Protein AF-A0A813EGQ1-F1 (afdb_monomer_lite)

pLDDT: mean 88.37, std 12.08, range [35.38, 98.62]

Foldseek 3Di:
DKDFDLLVVLLVVVCLLCLLVLCVDCQAPVSVCQVPACQSDPPFHKDKDFDKDFAPPAFAFWDKGADPQADPPPRHGDDHRDIDTGDDPQADDGDGDLLAKHKDWLCVRLADPDDPQLVVVLCVQQVVPQAPQVSLLVRCVVCVVVSVVSPDDPVNSVQSHDDNNLRRDQAQVDALSSLLSNQSCVQRTGMMINDDPSQEDDPPQPVPRHTMYTPDMWMFGPVLLVVLLLVLLCVQPVPQCVVVPPDDSSDPSSSLSSSCQRFNNCSSRDSHGDHDRNVSSSCSNCQQRDPVVSSHGDTDPPVVVPVVVPPD

Organism: Polarella glacialis (NCBI:txid89957)

Structure (mmCIF, N/CA/C/O backbone):
data_AF-A0A813EGQ1-F1
#
_entry.id   AF-A0A813EGQ1-F1
#
loop_
_atom_site.group_PDB
_atom_site.id
_atom_site.type_symbol
_atom_site.label_atom_id
_atom_site.label_alt_id
_atom_site.label_comp_id
_atom_site.label_asym_id
_atom_site.label_entity_id
_atom_site.label_seq_id
_atom_site.pdbx_PDB_ins_code
_atom_site.Cartn_x
_atom_site.Cartn_y
_atom_site.Cartn_z
_atom_site.occupancy
_atom_site.B_iso_or_equiv
_atom_site.auth_seq_id
_atom_site.auth_comp_id
_atom_site.auth_asym_id
_atom_site.auth_atom_id
_atom_site.pdbx_PDB_model_num
ATOM 1 N N . MET A 1 1 ? -12.334 -10.634 -6.564 1.00 76.94 1 MET A N 1
ATOM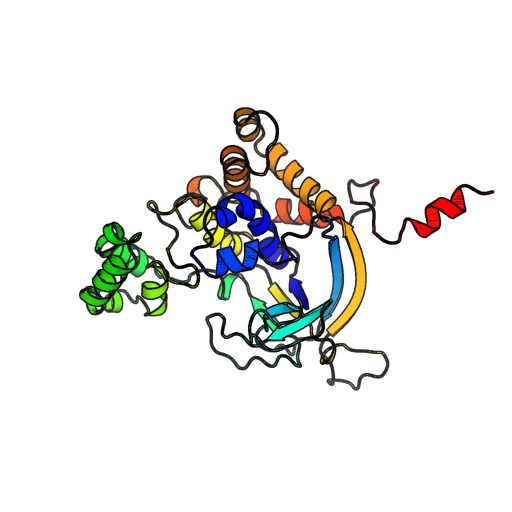 2 C CA . MET A 1 1 ? -12.003 -9.749 -5.428 1.00 76.94 1 MET A CA 1
ATOM 3 C C . MET A 1 1 ? -10.535 -9.910 -5.123 1.00 76.94 1 MET A C 1
ATOM 5 O O . MET A 1 1 ? -10.015 -11.004 -5.332 1.00 76.94 1 MET A O 1
ATOM 9 N N . ASP A 1 2 ? -9.909 -8.837 -4.667 1.00 85.12 2 ASP A N 1
ATOM 10 C CA . ASP A 1 2 ? -8.535 -8.861 -4.186 1.00 85.12 2 ASP A CA 1
ATOM 11 C C . ASP A 1 2 ? -8.557 -9.180 -2.693 1.00 85.12 2 ASP A C 1
ATOM 13 O O . ASP A 1 2 ? -9.330 -8.594 -1.935 1.00 85.12 2 ASP A O 1
ATOM 17 N N . THR A 1 3 ? -7.763 -10.161 -2.275 1.00 89.38 3 THR A N 1
ATOM 18 C CA . THR A 1 3 ? -7.594 -10.501 -0.858 1.00 89.38 3 THR A CA 1
ATOM 19 C C . THR A 1 3 ? -6.135 -10.743 -0.554 1.00 89.38 3 THR A C 1
ATOM 21 O O . THR A 1 3 ? -5.371 -11.199 -1.404 1.00 89.38 3 THR A O 1
ATOM 24 N N . GLY A 1 4 ? -5.746 -10.500 0.685 1.00 92.62 4 GLY A N 1
ATOM 25 C CA . GLY A 1 4 ? -4.453 -10.876 1.206 1.00 92.62 4 GLY A CA 1
ATOM 26 C C . GLY A 1 4 ? -4.559 -11.859 2.359 1.00 92.62 4 GLY A C 1
ATOM 27 O O . GLY A 1 4 ? -5.599 -12.060 2.981 1.00 92.62 4 GLY A O 1
ATOM 28 N N . ASN A 1 5 ? -3.419 -12.447 2.713 1.00 93.44 5 ASN A N 1
ATOM 29 C CA . ASN A 1 5 ? -3.238 -12.773 4.125 1.00 93.44 5 ASN A CA 1
ATOM 30 C C . ASN A 1 5 ? -3.126 -11.463 4.934 1.00 93.44 5 ASN A C 1
ATOM 32 O O . ASN A 1 5 ? -2.956 -10.393 4.359 1.00 93.44 5 ASN A O 1
ATOM 36 N N . ALA A 1 6 ? -3.155 -11.525 6.270 1.00 94.94 6 ALA A N 1
ATOM 37 C CA . ALA A 1 6 ? -3.142 -10.307 7.097 1.00 94.94 6 ALA A CA 1
ATOM 38 C C . ALA A 1 6 ? -1.984 -9.337 6.769 1.00 94.94 6 ALA A C 1
ATOM 40 O O . ALA A 1 6 ? -2.159 -8.127 6.831 1.00 94.94 6 ALA A O 1
ATOM 41 N N . HIS A 1 7 ? -0.813 -9.859 6.390 1.00 96.12 7 HIS A N 1
ATOM 42 C CA . HIS A 1 7 ? 0.305 -9.041 5.913 1.00 96.12 7 HIS A CA 1
ATOM 43 C C . HIS A 1 7 ? 0.007 -8.383 4.555 1.00 96.12 7 HIS A C 1
ATOM 45 O O . HIS A 1 7 ? 0.238 -7.189 4.390 1.00 96.12 7 HIS A O 1
ATOM 51 N N . GLY A 1 8 ? -0.522 -9.152 3.602 1.00 94.38 8 GLY A N 1
ATOM 52 C CA . GLY A 1 8 ? -0.894 -8.673 2.277 1.00 94.38 8 GLY A CA 1
ATOM 53 C C . GLY A 1 8 ? -2.000 -7.619 2.316 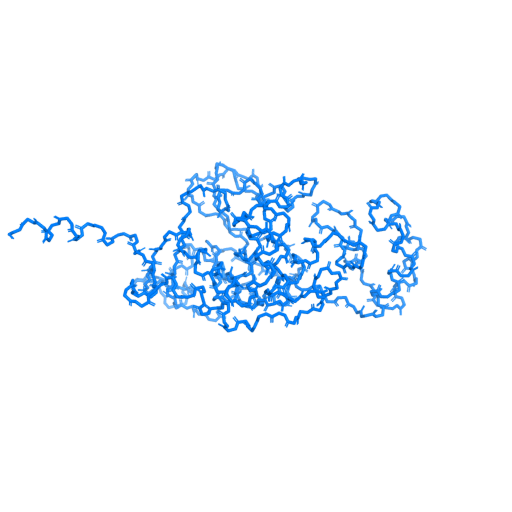1.00 94.38 8 GLY A C 1
ATOM 54 O O . GLY A 1 8 ? -1.860 -6.601 1.652 1.00 94.38 8 GLY A O 1
ATOM 55 N N . ASP A 1 9 ? -3.041 -7.793 3.131 1.00 93.94 9 ASP A N 1
ATOM 56 C CA . ASP A 1 9 ? -4.108 -6.787 3.273 1.00 93.94 9 ASP A CA 1
ATOM 57 C C . ASP A 1 9 ? -3.597 -5.503 3.936 1.00 93.94 9 ASP A C 1
ATOM 59 O O . ASP A 1 9 ? -3.959 -4.397 3.534 1.00 93.94 9 ASP A O 1
ATOM 63 N N . LEU A 1 10 ? -2.681 -5.626 4.906 1.00 95.88 10 LEU A N 1
ATOM 64 C CA . LEU A 1 10 ? -2.058 -4.464 5.537 1.00 95.88 10 LEU A CA 1
ATOM 65 C C . LEU A 1 10 ? -1.239 -3.617 4.558 1.00 95.88 10 LEU A C 1
ATOM 67 O O . LEU A 1 10 ? -1.052 -2.433 4.833 1.00 95.88 10 LEU A O 1
ATOM 71 N N . PHE A 1 11 ? -0.785 -4.157 3.420 1.00 93.38 11 PHE A N 1
ATOM 72 C CA . PHE A 1 11 ? -0.206 -3.321 2.365 1.00 93.38 11 PHE A CA 1
ATOM 73 C C . PHE A 1 11 ? -1.214 -2.269 1.884 1.00 93.38 11 PHE A C 1
ATOM 75 O O . PHE A 1 11 ? -0.903 -1.079 1.863 1.00 93.38 11 PHE A O 1
ATOM 82 N N . PHE A 1 12 ? -2.421 -2.699 1.509 1.00 89.50 12 PHE A N 1
ATOM 83 C CA . PHE A 1 12 ? -3.437 -1.796 0.971 1.00 89.50 12 PHE A CA 1
ATOM 84 C C . PHE A 1 12 ? -3.961 -0.879 2.065 1.00 89.50 12 PHE A C 1
ATOM 86 O O . PHE A 1 12 ? -4.074 0.335 1.883 1.00 89.50 12 PHE A O 1
ATOM 93 N N . TYR A 1 13 ? -4.208 -1.464 3.233 1.00 94.56 13 TYR A N 1
ATOM 94 C CA . TYR A 1 13 ? -4.858 -0.757 4.313 1.00 94.56 13 TYR A CA 1
ATOM 95 C C . TYR A 1 13 ? -3.973 0.303 4.961 1.00 94.56 13 TYR A C 1
ATOM 97 O O . TYR A 1 13 ? -4.424 1.415 5.225 1.00 94.56 13 TYR A O 1
ATOM 105 N N . LEU A 1 14 ? -2.681 0.023 5.186 1.00 96.06 14 LEU A N 1
ATOM 106 C CA . LEU A 1 14 ? -1.785 1.050 5.725 1.00 96.06 14 LEU A CA 1
ATOM 107 C C . LEU A 1 14 ? -1.672 2.242 4.773 1.00 96.06 14 LEU A C 1
ATOM 109 O O . LEU A 1 14 ? -1.569 3.374 5.238 1.00 96.06 14 LEU A O 1
ATOM 113 N N . ALA A 1 15 ? -1.754 2.021 3.460 1.00 92.62 15 ALA A N 1
ATOM 114 C CA . ALA A 1 15 ? -1.750 3.114 2.501 1.00 92.62 15 ALA A CA 1
ATOM 115 C C . ALA A 1 15 ? -2.993 4.016 2.633 1.00 92.62 15 ALA A C 1
ATOM 117 O O . ALA A 1 15 ? -2.963 5.144 2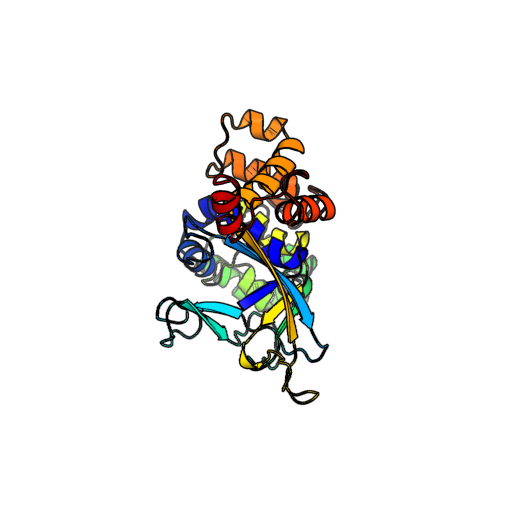.156 1.00 92.62 15 ALA A O 1
ATOM 118 N N . GLU A 1 16 ? -4.092 3.578 3.265 1.00 93.56 16 GLU A N 1
ATOM 119 C CA . GLU A 1 16 ? -5.301 4.413 3.409 1.00 93.56 16 GLU A CA 1
ATOM 120 C C . GLU A 1 16 ? -5.052 5.610 4.325 1.00 93.56 16 GLU A C 1
ATOM 122 O O . GLU A 1 16 ? -5.589 6.698 4.111 1.00 93.56 16 GLU A O 1
ATOM 127 N N . PHE A 1 17 ? -4.141 5.455 5.287 1.00 95.81 17 PHE A N 1
ATOM 128 C CA . PHE A 1 17 ? -3.692 6.542 6.150 1.00 95.81 17 PHE A CA 1
ATOM 129 C C . PHE A 1 17 ? -2.880 7.612 5.395 1.00 95.81 17 PHE A C 1
ATOM 131 O O . PHE A 1 17 ? -2.710 8.715 5.915 1.00 95.81 17 PHE A O 1
ATOM 138 N N . LEU A 1 18 ? -2.402 7.331 4.172 1.00 93.12 18 LEU A N 1
ATOM 139 C CA . LEU A 1 18 ? -1.728 8.313 3.310 1.00 93.12 18 LEU A CA 1
ATOM 140 C C . LEU A 1 18 ? -2.695 9.128 2.449 1.00 93.12 18 LEU A C 1
ATOM 142 O O . LEU A 1 18 ? -2.304 10.202 1.984 1.00 93.12 18 LEU A O 1
ATOM 146 N N . LEU A 1 19 ? -3.944 8.683 2.268 1.00 92.88 19 LEU A N 1
ATOM 147 C CA . LEU A 1 19 ? -4.900 9.317 1.352 1.00 92.88 19 LEU A CA 1
ATOM 148 C C . LEU A 1 19 ? -5.062 10.830 1.566 1.00 92.88 19 LEU A C 1
ATOM 150 O O . LEU A 1 19 ? -5.106 11.546 0.567 1.00 92.88 19 LEU A O 1
ATOM 154 N N . PRO A 1 20 ? -5.101 11.383 2.798 1.00 94.19 20 PRO A N 1
ATOM 155 C CA . PRO A 1 20 ? -5.189 12.833 2.970 1.00 94.19 20 PRO A CA 1
ATOM 156 C C . PRO A 1 20 ? -4.015 13.603 2.341 1.00 94.19 20 PRO A C 1
ATOM 158 O O . PRO A 1 20 ? -4.206 14.721 1.866 1.00 94.19 20 PRO A O 1
ATOM 161 N N . LEU A 1 21 ? -2.816 13.009 2.311 1.00 91.81 21 LEU A N 1
ATOM 162 C CA . LEU A 1 21 ? -1.633 13.593 1.673 1.00 91.81 21 LEU A CA 1
ATOM 163 C C . LEU A 1 21 ? -1.600 13.301 0.169 1.00 91.81 21 LEU A C 1
ATOM 165 O O . LEU A 1 21 ? -1.339 14.207 -0.618 1.00 91.81 21 LEU A O 1
ATOM 169 N N . GLU A 1 22 ? -1.896 12.068 -0.244 1.00 87.62 22 GLU A N 1
ATOM 170 C CA . GLU A 1 22 ? -1.880 11.673 -1.660 1.00 87.62 22 GLU A CA 1
ATOM 171 C C . GLU A 1 22 ? -2.960 12.396 -2.467 1.00 87.62 22 GLU A C 1
ATOM 173 O O . GLU A 1 22 ? -2.709 12.854 -3.581 1.00 87.62 22 GLU A O 1
ATOM 178 N N . CYS A 1 23 ? -4.143 12.587 -1.886 1.00 90.94 23 CYS A N 1
ATOM 179 C CA . CYS A 1 23 ? -5.252 13.275 -2.538 1.00 90.94 23 CYS A CA 1
ATOM 180 C C . CYS A 1 23 ? -5.101 14.792 -2.596 1.00 90.94 23 CYS A C 1
ATOM 182 O O . CYS A 1 23 ? -5.885 15.443 -3.290 1.00 90.94 23 CYS A O 1
ATOM 184 N N . ALA A 1 24 ? -4.094 15.360 -1.929 1.00 89.06 24 ALA A N 1
ATOM 185 C CA . ALA A 1 24 ? -3.729 16.756 -2.127 1.00 89.06 24 ALA A CA 1
ATOM 186 C C . ALA A 1 24 ? -3.075 16.991 -3.506 1.00 89.06 24 ALA A C 1
ATOM 188 O O . ALA A 1 24 ? -3.132 18.109 -4.017 1.00 89.06 24 ALA A O 1
ATOM 189 N N . ASP A 1 25 ? -2.504 15.950 -4.132 1.00 82.00 25 ASP A N 1
ATOM 190 C CA . ASP A 1 25 ? -1.915 16.000 -5.475 1.00 82.00 25 ASP A CA 1
ATOM 191 C C . ASP A 1 25 ? -2.316 14.774 -6.318 1.00 82.00 25 ASP A C 1
ATOM 193 O O . ASP A 1 25 ? -1.724 13.699 -6.243 1.00 82.00 25 ASP A O 1
ATOM 197 N N . THR A 1 26 ? -3.303 14.956 -7.195 1.00 81.94 26 THR A N 1
ATOM 198 C CA . THR A 1 26 ? -3.825 13.904 -8.088 1.00 81.94 26 THR A CA 1
ATOM 199 C C . THR A 1 26 ? -3.168 13.896 -9.474 1.00 81.94 26 THR A C 1
ATOM 201 O O . THR A 1 26 ? -3.736 13.380 -10.438 1.00 81.94 26 THR A O 1
ATOM 204 N N . SER A 1 27 ? -1.969 14.475 -9.611 1.00 78.62 27 SER A N 1
ATOM 205 C CA . SER A 1 27 ? -1.258 14.549 -10.896 1.00 78.62 27 SER A CA 1
ATOM 206 C C . SER A 1 27 ? -0.755 13.195 -11.416 1.00 78.62 27 SER A C 1
ATOM 208 O O . SER A 1 27 ? -0.542 13.046 -12.624 1.00 78.62 27 SER A O 1
ATOM 210 N N . SER A 1 28 ? -0.585 12.202 -10.537 1.00 79.50 28 SER A N 1
ATOM 211 C CA . SER A 1 28 ? -0.229 10.827 -10.901 1.00 79.50 28 SER A CA 1
ATOM 212 C C . SER A 1 28 ? -1.466 9.925 -10.986 1.00 79.50 28 SER A C 1
ATOM 214 O O . SER A 1 28 ? -2.460 10.138 -10.288 1.00 79.50 28 SER A O 1
ATOM 216 N N . PHE A 1 29 ? -1.410 8.903 -11.847 1.00 82.44 29 PHE A N 1
ATOM 217 C CA . PHE A 1 29 ? -2.480 7.914 -11.972 1.00 82.44 29 PHE A CA 1
ATOM 218 C C . PHE A 1 29 ? -2.772 7.194 -10.646 1.00 82.44 29 PHE A C 1
ATOM 220 O O . PHE A 1 29 ? -3.947 7.172 -10.295 1.00 82.44 29 PHE A O 1
ATOM 227 N N . PRO A 1 30 ? -1.779 6.677 -9.885 1.00 82.00 30 PRO A N 1
ATOM 228 C CA . PRO A 1 30 ? -2.056 5.982 -8.626 1.00 82.00 30 PRO A CA 1
ATOM 229 C C . PRO A 1 30 ? -2.805 6.862 -7.625 1.00 82.00 30 PRO A C 1
ATOM 231 O O . PRO A 1 30 ? -3.874 6.478 -7.164 1.00 82.00 30 PRO A O 1
ATOM 234 N N . ASN A 1 31 ? -2.330 8.095 -7.398 1.00 85.44 31 ASN A N 1
ATOM 235 C CA . ASN A 1 31 ? -3.004 9.023 -6.490 1.00 85.44 31 ASN A CA 1
ATOM 236 C C . ASN A 1 31 ? -4.441 9.291 -6.966 1.00 85.44 31 ASN A C 1
ATOM 238 O O . ASN A 1 31 ? -5.385 9.206 -6.190 1.00 85.44 31 ASN A O 1
ATOM 242 N N . LYS A 1 32 ? -4.647 9.585 -8.258 1.00 86.50 32 LYS A N 1
ATOM 243 C CA . LYS A 1 32 ? -5.995 9.833 -8.794 1.00 86.50 32 LYS A CA 1
ATOM 244 C C . LYS A 1 32 ? -6.916 8.617 -8.640 1.00 86.50 32 LYS A C 1
ATOM 246 O O . LYS A 1 32 ? -8.083 8.789 -8.285 1.00 86.50 32 LYS A O 1
ATOM 251 N N . PHE A 1 33 ? -6.403 7.428 -8.939 1.00 86.69 33 PHE A N 1
ATOM 252 C CA . PHE A 1 33 ? -7.123 6.167 -8.823 1.00 86.69 33 PHE A CA 1
ATOM 253 C C . PHE A 1 33 ? -7.595 5.960 -7.382 1.00 86.69 33 PHE A C 1
ATOM 255 O O . PHE A 1 33 ? -8.797 5.904 -7.142 1.00 86.69 33 PHE A O 1
ATOM 262 N N . ASP A 1 34 ? -6.682 6.007 -6.415 1.00 88.00 34 ASP A N 1
ATOM 263 C CA . ASP A 1 34 ? -6.992 5.801 -5.000 1.00 88.00 34 ASP A CA 1
ATOM 264 C C . ASP A 1 34 ? -7.946 6.856 -4.427 1.00 88.00 34 ASP A C 1
ATOM 266 O O . ASP A 1 34 ? -8.863 6.548 -3.665 1.00 88.00 34 ASP A O 1
ATOM 270 N N . CYS A 1 35 ? -7.801 8.113 -4.845 1.00 89.81 35 CYS A N 1
ATOM 271 C CA . CYS A 1 35 ? -8.652 9.205 -4.378 1.00 89.81 35 CYS A CA 1
ATOM 272 C C . CYS A 1 35 ? -10.081 9.169 -4.922 1.00 89.81 35 CYS A C 1
ATOM 274 O O . CYS A 1 35 ? -10.936 9.892 -4.407 1.00 89.81 35 CYS A O 1
ATOM 276 N N . THR A 1 36 ? -10.334 8.372 -5.960 1.00 88.50 36 THR A N 1
ATOM 277 C CA . THR A 1 36 ? -11.661 8.191 -6.562 1.00 88.50 36 THR A CA 1
ATOM 278 C C . THR A 1 36 ? -12.185 6.765 -6.427 1.00 88.50 36 THR A C 1
ATOM 280 O O . THR A 1 36 ? -13.326 6.514 -6.812 1.00 88.50 36 THR A O 1
ATOM 283 N N . ASN A 1 37 ? -11.397 5.851 -5.849 1.00 87.25 37 ASN A N 1
ATOM 284 C CA . ASN A 1 37 ? -11.798 4.471 -5.637 1.00 87.25 37 ASN A CA 1
ATOM 285 C C . ASN A 1 37 ? -12.812 4.389 -4.476 1.00 87.25 37 ASN A C 1
ATOM 287 O O . ASN A 1 37 ? -12.451 4.699 -3.334 1.00 87.25 37 ASN A O 1
ATOM 291 N N . PRO A 1 38 ? -14.069 3.970 -4.726 1.00 87.25 38 PRO A N 1
ATOM 292 C CA . PRO A 1 38 ? -15.060 3.799 -3.667 1.00 87.25 38 PRO A CA 1
ATOM 293 C C . PRO A 1 38 ? -14.611 2.805 -2.590 1.00 87.25 38 PRO A C 1
ATOM 295 O O . PRO A 1 38 ? -14.933 3.021 -1.427 1.00 87.25 38 PRO A O 1
ATOM 298 N N . GLU A 1 39 ? -13.789 1.806 -2.927 1.00 86.75 39 GLU A N 1
ATOM 299 C CA . GLU A 1 39 ? -13.253 0.824 -1.969 1.00 86.75 39 GLU A CA 1
ATOM 300 C C . GLU A 1 39 ? -12.346 1.442 -0.895 1.00 86.75 39 GLU A C 1
ATOM 302 O O . GLU A 1 39 ? -12.060 0.796 0.104 1.00 86.75 39 GLU A O 1
ATOM 307 N N . ARG A 1 40 ? -11.912 2.697 -1.079 1.00 89.00 40 ARG A N 1
ATOM 308 C CA . ARG A 1 40 ? -11.051 3.425 -0.132 1.00 89.00 40 ARG A CA 1
ATOM 309 C C . ARG A 1 40 ? -11.686 4.699 0.421 1.00 89.00 40 ARG A C 1
ATOM 311 O O . ARG A 1 40 ? -11.115 5.361 1.285 1.00 89.00 40 ARG A O 1
ATOM 318 N N . ARG A 1 41 ? -12.824 5.121 -0.140 1.00 88.88 41 ARG A N 1
ATOM 319 C CA . ARG A 1 41 ? -13.397 6.461 0.083 1.00 88.88 41 ARG A CA 1
ATOM 320 C C . ARG A 1 41 ? -14.854 6.456 0.512 1.00 88.88 41 ARG A C 1
ATOM 322 O O . ARG A 1 41 ? -15.329 7.514 0.931 1.00 88.88 41 ARG A O 1
ATOM 329 N N . ASP A 1 42 ? -15.558 5.333 0.396 1.00 89.00 42 ASP A N 1
ATOM 330 C CA . ASP A 1 42 ? -16.932 5.250 0.877 1.00 89.00 42 ASP A CA 1
ATOM 331 C C . ASP A 1 42 ? -16.974 5.508 2.403 1.00 89.00 42 ASP A C 1
ATOM 333 O O . ASP A 1 42 ? -16.140 4.995 3.150 1.00 89.00 42 ASP A O 1
ATOM 337 N N . PRO A 1 43 ? -17.890 6.345 2.913 1.00 88.50 43 PRO A N 1
ATOM 338 C CA . PRO A 1 43 ? -17.987 6.594 4.352 1.00 88.50 43 PRO A CA 1
ATOM 339 C C . PRO A 1 43 ? -18.486 5.381 5.156 1.00 88.50 43 PRO A C 1
ATOM 341 O O . PRO A 1 43 ? -18.363 5.381 6.381 1.00 88.50 43 PRO A O 1
ATOM 344 N N . ASN A 1 44 ? -19.050 4.368 4.494 1.00 91.12 44 ASN A N 1
ATOM 345 C CA . ASN A 1 44 ? -19.650 3.179 5.096 1.00 91.12 44 ASN A CA 1
ATOM 346 C C . ASN A 1 44 ? -18.873 1.902 4.749 1.00 91.12 44 ASN A C 1
ATOM 348 O O . ASN A 1 44 ? -19.465 0.827 4.631 1.00 91.12 44 ASN A O 1
ATOM 352 N N . LEU A 1 45 ? -17.552 2.009 4.584 1.00 93.50 45 LEU A N 1
ATOM 353 C CA . LEU A 1 45 ? -16.704 0.854 4.310 1.00 93.50 45 LEU A CA 1
ATOM 354 C C . LEU A 1 45 ? -16.838 -0.227 5.387 1.00 93.50 45 LEU A C 1
ATOM 356 O O . LEU A 1 45 ? -16.995 0.024 6.590 1.00 93.50 45 LEU A O 1
ATOM 360 N N . VAL A 1 46 ? -16.727 -1.464 4.920 1.00 94.44 46 VAL A N 1
ATOM 361 C CA . VAL A 1 46 ? -16.717 -2.672 5.737 1.00 94.44 46 VAL A CA 1
ATOM 362 C C . VAL A 1 46 ? -15.512 -3.509 5.351 1.00 94.44 46 VAL A C 1
ATOM 364 O O . VAL A 1 46 ? -15.078 -3.495 4.201 1.00 94.44 46 VAL A O 1
ATOM 367 N N . VAL A 1 47 ? -14.988 -4.269 6.306 1.00 94.88 47 VAL A N 1
ATOM 368 C CA . VAL A 1 47 ? -13.900 -5.217 6.069 1.00 94.88 47 VAL A CA 1
ATOM 369 C C . VAL A 1 47 ? -14.420 -6.611 6.372 1.00 94.88 47 VAL A C 1
ATOM 371 O O . VAL A 1 47 ? -14.959 -6.863 7.451 1.00 94.88 47 VAL A O 1
ATOM 374 N N . THR A 1 48 ? -14.264 -7.521 5.412 1.00 93.94 48 THR A N 1
ATOM 375 C CA . THR A 1 48 ? -14.686 -8.917 5.550 1.00 93.94 48 THR A CA 1
ATOM 376 C C . THR A 1 48 ? -13.466 -9.812 5.671 1.00 93.94 48 THR A C 1
ATOM 378 O O . THR A 1 48 ? -12.698 -9.958 4.725 1.00 93.94 48 THR A O 1
ATOM 381 N N . LYS A 1 49 ? -13.316 -10.466 6.822 1.00 94.94 49 LYS A N 1
ATOM 382 C CA . LYS A 1 49 ? -12.411 -11.602 6.978 1.00 94.94 49 LYS A CA 1
ATOM 383 C C . LYS A 1 49 ? -13.033 -12.814 6.298 1.00 94.94 49 LYS A C 1
ATOM 385 O O . LYS A 1 49 ? -14.168 -13.174 6.604 1.00 94.94 49 LYS A O 1
ATOM 390 N N . VAL A 1 50 ? -12.268 -13.469 5.432 1.00 93.12 50 VAL A N 1
ATOM 391 C CA . VAL A 1 50 ? -12.668 -14.705 4.753 1.00 93.12 50 VAL A CA 1
ATOM 392 C C . VAL A 1 50 ? -11.703 -15.811 5.157 1.00 93.12 50 VAL A C 1
ATOM 394 O O . VAL A 1 50 ? -10.508 -15.721 4.884 1.00 93.12 50 VAL A O 1
ATOM 397 N N . ASP A 1 51 ? -12.209 -16.863 5.797 1.00 93.38 51 ASP A N 1
ATOM 398 C CA . ASP A 1 51 ? -11.447 -18.101 5.947 1.00 93.38 51 ASP A CA 1
ATOM 399 C C . ASP A 1 51 ? -11.656 -18.928 4.677 1.00 93.38 51 ASP A C 1
ATOM 401 O O . ASP A 1 51 ? -12.791 -19.211 4.283 1.00 93.38 51 ASP A O 1
ATOM 405 N N . MET A 1 52 ? -10.561 -19.279 4.009 1.00 90.19 52 MET A N 1
ATOM 406 C CA . MET A 1 52 ? -10.591 -19.907 2.691 1.00 90.19 52 MET A CA 1
ATOM 407 C C . MET A 1 52 ? -9.673 -21.121 2.622 1.00 90.19 52 MET A C 1
ATOM 409 O O . MET A 1 52 ? -8.621 -21.168 3.256 1.00 90.19 52 MET A O 1
ATOM 413 N N . GLU A 1 53 ? -10.069 -22.086 1.802 1.00 90.12 53 GLU A N 1
ATOM 414 C CA . GLU A 1 53 ? -9.191 -23.153 1.335 1.00 90.12 53 GLU A CA 1
ATOM 415 C C . GLU A 1 53 ? -8.798 -22.835 -0.105 1.00 90.12 53 GLU A C 1
ATOM 417 O O . GLU A 1 53 ? -9.662 -22.541 -0.933 1.00 90.12 53 GLU A O 1
ATOM 422 N N . VAL A 1 54 ? -7.500 -22.881 -0.387 1.00 89.44 54 VAL A N 1
ATOM 423 C CA . VAL A 1 54 ? -6.924 -22.639 -1.711 1.00 89.44 54 VAL A CA 1
ATOM 424 C C . VAL A 1 54 ? -6.065 -23.829 -2.105 1.00 89.44 54 VAL A C 1
ATOM 426 O O . VAL A 1 54 ? -5.395 -24.428 -1.260 1.00 89.44 54 VAL A O 1
ATOM 429 N N . ASP A 1 55 ? -6.092 -24.190 -3.380 1.00 85.50 55 ASP A N 1
ATOM 430 C CA . ASP A 1 55 ? -5.155 -25.158 -3.931 1.00 85.50 55 ASP A CA 1
ATOM 431 C C . ASP A 1 55 ? -3.857 -24.482 -4.394 1.00 85.50 55 ASP A C 1
ATOM 433 O O . ASP A 1 55 ? -3.760 -23.262 -4.462 1.00 85.50 55 ASP A O 1
ATOM 437 N N . SER A 1 56 ? -2.835 -25.274 -4.716 1.00 85.81 56 SER A N 1
ATOM 438 C CA . SER A 1 56 ? -1.524 -24.760 -5.129 1.00 85.81 56 SER A CA 1
ATOM 439 C C . SER A 1 56 ? -1.416 -24.400 -6.617 1.00 85.81 56 SER A C 1
ATOM 441 O O . SER A 1 56 ? -0.325 -24.075 -7.091 1.00 85.81 56 SER A O 1
ATOM 443 N N . ARG A 1 57 ? -2.505 -24.490 -7.390 1.00 88.12 57 ARG A N 1
ATOM 444 C CA . ARG A 1 57 ? -2.501 -24.327 -8.852 1.00 88.12 57 ARG A CA 1
ATOM 445 C C . ARG A 1 57 ? -2.777 -22.876 -9.219 1.00 88.12 57 ARG A C 1
ATOM 447 O O . ARG A 1 57 ? -3.761 -22.552 -9.884 1.00 88.12 57 ARG A O 1
ATOM 454 N N . TYR A 1 58 ? -1.865 -22.013 -8.793 1.00 87.94 58 TYR A N 1
ATOM 455 C CA . TYR A 1 58 ? -1.966 -20.579 -9.010 1.00 87.94 58 TYR A CA 1
ATOM 456 C C . TYR A 1 58 ? -1.613 -20.168 -10.439 1.00 87.94 58 TYR A C 1
ATOM 458 O O . TYR A 1 58 ? -0.790 -20.786 -11.119 1.00 87.94 58 TYR A O 1
ATOM 466 N N . THR A 1 59 ? -2.195 -19.053 -10.855 1.00 88.06 59 THR A N 1
ATOM 467 C CA . THR A 1 59 ? -1.694 -18.217 -11.944 1.00 88.06 59 THR A CA 1
ATOM 468 C C . THR A 1 59 ? -1.055 -16.946 -11.370 1.00 88.06 59 THR A C 1
ATOM 470 O O . THR A 1 59 ? -1.175 -16.661 -10.178 1.00 88.06 59 THR A O 1
ATOM 473 N N . LYS A 1 60 ? -0.395 -16.144 -12.214 1.00 87.88 60 LYS A N 1
ATOM 474 C CA . LYS A 1 60 ? -0.056 -14.765 -11.847 1.00 87.88 60 LYS A CA 1
ATOM 475 C C . LYS A 1 60 ? -1.304 -13.965 -11.488 1.00 87.88 60 LYS A C 1
ATOM 477 O O . LYS A 1 60 ? -2.358 -14.173 -12.087 1.00 87.88 60 LYS A O 1
ATOM 482 N N . TYR A 1 61 ? -1.152 -13.091 -10.499 1.00 87.88 61 TYR A N 1
ATOM 483 C CA . TYR A 1 61 ? -2.217 -12.266 -9.951 1.00 87.88 61 TYR A CA 1
ATOM 484 C C . TYR A 1 61 ? -2.894 -11.396 -11.011 1.00 87.88 61 TYR A C 1
ATOM 486 O O . TYR A 1 61 ? -2.232 -10.723 -11.801 1.00 87.88 61 TYR A O 1
ATOM 494 N N . SER A 1 62 ? -4.222 -11.402 -10.999 1.00 86.56 62 SER A N 1
ATOM 495 C CA . SER A 1 62 ? -5.062 -10.430 -11.694 1.00 86.56 62 SER A CA 1
ATOM 496 C C . SER A 1 62 ? -5.523 -9.376 -10.695 1.00 86.56 62 SER A C 1
ATOM 498 O O . SER A 1 62 ? -6.054 -9.747 -9.658 1.00 86.56 62 SER A O 1
ATOM 500 N N . GLY A 1 63 ? -5.367 -8.089 -10.993 1.00 86.25 63 GLY A N 1
ATOM 501 C CA . GLY A 1 63 ? -5.923 -7.050 -10.124 1.00 86.25 63 GLY A CA 1
ATOM 502 C C . GLY A 1 63 ? -7.442 -7.021 -10.254 1.00 86.25 63 GLY A C 1
ATOM 503 O O . GLY A 1 63 ? -7.944 -6.913 -11.375 1.00 86.25 63 GLY A O 1
ATOM 504 N N . CYS A 1 64 ? -8.161 -7.104 -9.139 1.00 85.94 64 CYS A N 1
ATOM 505 C CA . CYS A 1 64 ? -9.615 -7.073 -9.095 1.00 85.94 64 CYS A CA 1
ATOM 506 C C . CYS A 1 64 ? -10.131 -5.780 -8.473 1.00 85.94 64 CYS A C 1
ATOM 508 O O . CYS A 1 64 ? -9.758 -5.441 -7.360 1.00 85.94 64 CYS A O 1
ATOM 510 N N . ASN A 1 65 ? -11.078 -5.115 -9.130 1.00 85.50 65 ASN A N 1
ATOM 511 C CA . ASN A 1 65 ? -11.702 -3.908 -8.586 1.00 85.50 65 ASN A CA 1
ATOM 512 C C . ASN A 1 65 ? -13.218 -3.944 -8.682 1.00 85.50 65 ASN A C 1
ATOM 514 O O . ASN A 1 65 ? -13.788 -4.576 -9.581 1.00 85.50 65 ASN A O 1
ATOM 518 N N . LEU A 1 66 ? -13.865 -3.224 -7.766 1.00 87.31 66 LEU A N 1
ATOM 519 C CA . LEU A 1 66 ? -15.287 -2.946 -7.830 1.00 87.31 66 LEU A CA 1
ATOM 520 C C . LEU A 1 66 ? -15.628 -2.165 -9.102 1.00 87.31 66 LEU A C 1
ATOM 522 O O . LEU A 1 66 ? -15.145 -1.062 -9.363 1.00 87.31 66 LEU A O 1
ATOM 526 N N . CYS A 1 67 ? -16.534 -2.728 -9.884 1.00 87.94 67 CYS A N 1
ATOM 527 C CA . CYS A 1 67 ? -17.096 -2.078 -11.045 1.00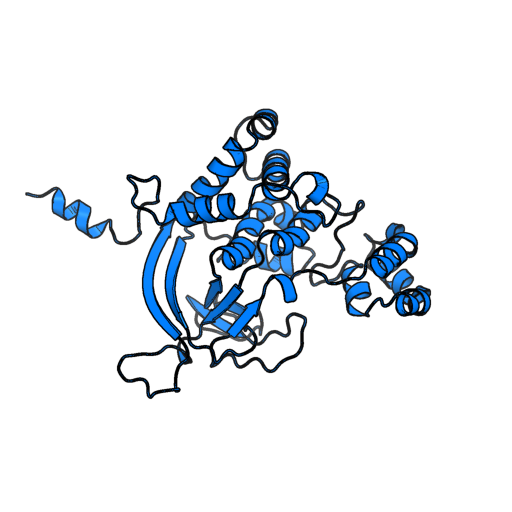 87.94 67 CYS A CA 1
ATOM 528 C C . CYS A 1 67 ? -18.076 -0.973 -10.635 1.00 87.94 67 CYS A C 1
ATOM 530 O O . CYS A 1 67 ? -19.083 -1.232 -9.968 1.00 87.94 67 CYS A O 1
ATOM 532 N N . ASN A 1 68 ? -17.852 0.236 -11.153 1.00 87.38 68 ASN A N 1
ATOM 533 C CA . ASN A 1 68 ? -18.779 1.367 -11.052 1.00 87.38 68 ASN A CA 1
ATOM 534 C C . ASN A 1 68 ? -19.370 1.757 -12.425 1.00 87.38 68 ASN A C 1
ATOM 536 O O . ASN A 1 68 ? -19.496 2.928 -12.770 1.00 87.38 68 ASN A O 1
ATOM 540 N N . GLY A 1 69 ? -19.669 0.751 -13.253 1.00 89.31 69 GLY A N 1
ATOM 541 C CA . GLY A 1 69 ? -20.218 0.884 -14.612 1.00 89.31 69 GLY A CA 1
ATOM 542 C C . GLY A 1 69 ? -19.164 0.738 -15.709 1.00 89.31 69 GLY A C 1
ATOM 543 O O . GLY A 1 69 ? -19.460 0.266 -16.808 1.00 89.31 69 GLY A O 1
ATOM 544 N N . THR A 1 70 ? -17.914 1.054 -15.387 1.00 89.00 70 THR A N 1
ATOM 545 C CA . THR A 1 70 ? -16.753 0.826 -16.245 1.00 89.00 70 THR A CA 1
ATOM 546 C C . THR A 1 70 ? -15.614 0.271 -15.402 1.00 89.00 70 THR A C 1
ATOM 548 O O . THR A 1 70 ? -15.354 0.779 -14.312 1.00 89.00 70 THR A O 1
ATOM 551 N N . ASP A 1 71 ? -14.951 -0.769 -15.900 1.00 84.50 71 ASP A N 1
ATOM 552 C CA . ASP A 1 71 ? -13.790 -1.359 -15.244 1.00 84.50 71 ASP A CA 1
ATOM 553 C C . ASP A 1 71 ? -12.635 -0.338 -15.264 1.00 84.50 71 ASP A C 1
ATOM 555 O O . ASP A 1 71 ? -12.285 0.168 -16.342 1.00 84.50 71 ASP A O 1
ATOM 559 N N . PRO A 1 72 ? -12.053 0.011 -14.099 1.00 78.12 72 PRO A N 1
ATOM 560 C CA . PRO A 1 72 ? -11.004 1.021 -14.022 1.00 78.12 72 PRO A CA 1
ATOM 561 C C . PRO A 1 72 ? -9.727 0.654 -14.786 1.00 78.12 72 PRO A C 1
ATOM 563 O O . PRO A 1 72 ? -8.928 1.548 -15.071 1.00 78.12 72 PRO A O 1
ATOM 566 N N . PHE A 1 73 ? -9.532 -0.619 -15.130 1.00 78.69 73 PHE A N 1
ATOM 567 C CA . PHE A 1 73 ? -8.315 -1.106 -15.766 1.00 78.69 73 PHE A CA 1
ATOM 568 C C . PHE A 1 73 ? -8.416 -1.231 -17.284 1.00 78.69 73 PHE A C 1
ATOM 570 O O . PHE A 1 73 ? -7.558 -0.719 -18.003 1.00 78.69 73 PHE A O 1
ATOM 577 N N . THR A 1 74 ? -9.455 -1.886 -17.797 1.00 80.25 74 THR A N 1
ATOM 578 C CA . THR A 1 74 ? -9.653 -2.075 -19.243 1.00 80.25 74 THR A CA 1
ATOM 579 C C . THR A 1 74 ? -10.541 -1.013 -19.876 1.00 80.25 74 THR A C 1
ATOM 581 O O . THR A 1 74 ? -10.632 -0.949 -21.104 1.00 80.25 74 THR A O 1
ATOM 584 N N . HIS A 1 75 ? -11.211 -0.192 -19.062 1.00 85.19 75 HIS A N 1
ATOM 585 C CA . HIS A 1 75 ? -12.208 0.788 -19.494 1.00 85.19 75 HIS A CA 1
ATOM 586 C C . HIS A 1 75 ? -13.389 0.182 -20.266 1.00 85.19 75 HIS A C 1
ATOM 588 O O . HIS A 1 75 ? -14.082 0.877 -21.013 1.00 85.19 75 HIS A O 1
ATOM 594 N N . LYS A 1 76 ? -13.640 -1.120 -20.091 1.00 87.94 76 LYS A N 1
ATOM 595 C CA . LYS A 1 76 ? -14.816 -1.798 -20.642 1.00 87.94 76 LYS A CA 1
ATOM 596 C C . LYS A 1 76 ? -16.012 -1.626 -19.715 1.00 87.94 76 LYS A C 1
ATOM 598 O O . LYS A 1 76 ? -15.864 -1.506 -18.502 1.00 87.94 76 LYS A O 1
ATOM 603 N N . ASN A 1 77 ? -17.211 -1.659 -20.289 1.00 93.12 77 ASN A N 1
ATOM 604 C CA . ASN A 1 77 ? -18.438 -1.675 -19.499 1.00 93.12 77 ASN A CA 1
ATOM 605 C C . ASN A 1 77 ? -18.511 -2.950 -18.654 1.00 93.12 77 ASN A C 1
ATOM 607 O O . ASN A 1 77 ? -18.220 -4.043 -19.143 1.00 93.12 77 ASN A O 1
ATOM 611 N N . CYS A 1 78 ? -18.953 -2.801 -17.413 1.00 89.81 78 CYS A N 1
ATOM 612 C CA . CYS A 1 78 ? -19.138 -3.898 -16.472 1.00 89.81 78 CYS A CA 1
ATOM 613 C C . CYS A 1 78 ? -20.392 -3.660 -15.620 1.00 89.81 78 CYS A C 1
ATOM 615 O O . CYS A 1 78 ? -20.970 -2.570 -15.611 1.00 89.81 78 CYS A O 1
ATOM 617 N N . THR A 1 79 ? -20.834 -4.693 -14.906 1.00 91.38 79 THR A N 1
ATOM 618 C CA . THR A 1 79 ? -22.016 -4.611 -14.043 1.00 91.38 79 THR A CA 1
ATOM 619 C C . THR A 1 79 ? -21.664 -3.911 -12.734 1.00 91.38 79 THR A C 1
ATOM 621 O O . THR A 1 79 ? -20.815 -4.398 -11.987 1.00 91.38 79 THR A O 1
ATOM 624 N N . ILE A 1 80 ? -22.328 -2.789 -12.438 1.00 90.44 80 ILE A N 1
ATOM 625 C CA . ILE A 1 80 ? -22.148 -2.049 -11.177 1.00 90.44 80 ILE A CA 1
ATOM 626 C C . ILE A 1 80 ? -22.300 -2.999 -9.982 1.00 90.44 80 ILE A C 1
ATOM 628 O O . ILE A 1 80 ? -23.224 -3.811 -9.949 1.00 90.44 80 ILE A O 1
ATOM 632 N N . GLY A 1 81 ? -21.393 -2.892 -9.010 1.00 84.88 81 GLY A N 1
ATOM 633 C CA . GLY A 1 81 ? -21.421 -3.706 -7.791 1.00 84.88 81 GLY A CA 1
ATOM 634 C C . GLY A 1 81 ? -20.798 -5.098 -7.936 1.00 84.88 81 GLY A C 1
ATOM 635 O O . GLY A 1 81 ? -20.815 -5.876 -6.986 1.00 84.88 81 GLY A O 1
ATOM 636 N N . THR A 1 82 ? -20.244 -5.432 -9.105 1.00 86.38 82 THR A N 1
ATOM 637 C CA . THR A 1 82 ? -19.477 -6.671 -9.309 1.00 86.38 82 THR A CA 1
ATOM 638 C C . THR A 1 82 ? -17.980 -6.400 -9.295 1.00 86.38 82 THR A C 1
ATOM 640 O O . THR A 1 82 ? -17.549 -5.292 -9.596 1.00 86.38 82 THR A O 1
ATOM 643 N N . TYR A 1 83 ? -17.182 -7.412 -8.962 1.00 85.56 83 TYR A N 1
ATOM 644 C CA . TYR A 1 83 ? -15.732 -7.343 -9.115 1.00 85.56 83 TYR A CA 1
ATOM 645 C C . TYR A 1 83 ? -15.329 -7.801 -10.511 1.00 85.56 83 TYR A C 1
ATOM 647 O O . TYR A 1 83 ? -15.760 -8.866 -10.954 1.00 85.56 83 TYR A O 1
ATOM 655 N N . VAL A 1 84 ? -14.467 -7.027 -11.162 1.00 85.44 84 VAL A N 1
ATOM 656 C CA . VAL A 1 84 ? -13.814 -7.404 -12.419 1.00 85.44 84 VAL A CA 1
ATOM 657 C C . VAL A 1 84 ? -12.336 -7.600 -12.127 1.00 85.44 84 VAL A C 1
ATOM 659 O O . VAL A 1 84 ? -11.732 -6.737 -11.496 1.00 85.44 84 VAL A O 1
ATOM 662 N N . CYS A 1 85 ? -11.785 -8.742 -12.535 1.00 84.44 85 CYS A N 1
ATOM 663 C CA . CYS A 1 85 ? -10.372 -9.060 -12.377 1.00 84.44 85 CYS A CA 1
ATOM 664 C C . CYS A 1 85 ? -9.700 -9.118 -13.740 1.00 84.44 85 CYS A C 1
ATOM 666 O O . CYS A 1 85 ? -10.138 -9.866 -14.616 1.00 84.44 85 CYS A O 1
ATOM 668 N N . ASP A 1 86 ? -8.600 -8.390 -13.885 1.00 81.44 86 ASP A N 1
ATOM 669 C CA . ASP A 1 86 ? -7.870 -8.325 -15.140 1.00 81.44 86 ASP A CA 1
ATOM 670 C C . ASP A 1 86 ? -6.390 -8.623 -14.960 1.00 81.44 86 ASP A C 1
ATOM 672 O O . ASP A 1 86 ? -5.737 -8.248 -13.982 1.00 81.44 86 ASP A O 1
ATOM 676 N N . CYS A 1 87 ? -5.851 -9.294 -15.972 1.00 79.00 87 CYS A N 1
ATOM 677 C CA . CYS A 1 87 ? -4.436 -9.587 -16.107 1.00 79.00 87 CYS A CA 1
ATOM 678 C C . CYS A 1 87 ? -3.673 -8.333 -16.531 1.00 79.00 87 CYS A C 1
ATOM 680 O O . CYS A 1 87 ? -3.195 -8.212 -17.661 1.00 79.00 87 CYS A O 1
ATOM 682 N N . LEU A 1 88 ? -3.587 -7.370 -15.623 1.00 67.75 88 LEU A N 1
ATOM 683 C CA . LEU A 1 88 ? -2.701 -6.239 -15.786 1.00 67.75 88 LEU A CA 1
ATOM 684 C C . LEU A 1 88 ? -1.255 -6.700 -15.608 1.00 67.75 88 LEU A C 1
ATOM 686 O O . LEU A 1 88 ? -0.901 -7.326 -14.613 1.00 67.75 88 LEU A O 1
ATOM 690 N N . ASN A 1 89 ? -0.401 -6.359 -16.574 1.00 58.44 89 ASN A N 1
ATOM 691 C CA . ASN A 1 89 ? 1.043 -6.547 -16.454 1.00 58.44 89 ASN A CA 1
ATOM 692 C C . ASN A 1 89 ? 1.617 -5.518 -15.468 1.00 58.44 89 ASN A C 1
ATOM 694 O O . ASN A 1 89 ? 2.273 -4.552 -15.863 1.00 58.44 89 ASN A O 1
ATOM 698 N N . PHE A 1 90 ? 1.378 -5.720 -14.175 1.00 55.34 90 PHE A N 1
ATOM 699 C CA . PHE A 1 90 ? 2.065 -4.999 -13.112 1.00 55.34 90 PHE A CA 1
ATOM 700 C C . PHE A 1 90 ? 3.491 -5.559 -12.955 1.00 55.34 90 PHE A C 1
ATOM 702 O O . PHE A 1 90 ? 3.790 -6.333 -12.059 1.00 55.34 90 PHE A O 1
ATOM 709 N N . GLY A 1 91 ? 4.391 -5.186 -13.869 1.00 45.28 91 GLY A N 1
ATOM 710 C CA . GLY A 1 91 ? 5.835 -5.174 -13.594 1.00 45.28 91 GLY A CA 1
ATOM 711 C C . GLY A 1 91 ? 6.636 -6.482 -13.671 1.00 45.28 91 GLY A C 1
ATOM 712 O O . GLY A 1 91 ? 7.849 -6.416 -13.497 1.00 45.28 91 GLY A O 1
ATOM 713 N N . GLY A 1 92 ? 6.063 -7.640 -14.003 1.00 46.19 92 GLY A N 1
ATOM 714 C CA . GLY A 1 92 ? 6.859 -8.871 -14.123 1.00 46.19 92 GLY A CA 1
ATOM 715 C C . GLY A 1 92 ? 6.163 -9.952 -14.936 1.00 46.19 92 GLY A C 1
ATOM 716 O O . GLY A 1 92 ? 5.065 -10.373 -14.597 1.00 46.19 92 GLY A O 1
ATOM 717 N N . GLY A 1 93 ? 6.793 -10.386 -16.029 1.00 47.75 93 GLY A N 1
ATOM 718 C CA . GLY A 1 93 ? 6.214 -11.330 -16.985 1.00 47.75 93 GLY A CA 1
ATOM 719 C C . GLY A 1 93 ? 5.712 -12.651 -16.382 1.00 47.75 93 GLY A C 1
ATOM 720 O O . GLY A 1 93 ? 6.210 -13.148 -15.376 1.00 47.75 93 GLY A O 1
ATOM 721 N N . GLY A 1 94 ? 4.725 -13.232 -17.063 1.00 59.84 94 GLY A N 1
ATOM 722 C CA . GLY A 1 94 ? 4.069 -14.499 -16.749 1.00 59.84 94 GLY A CA 1
ATOM 723 C C . GLY A 1 94 ? 2.673 -14.516 -17.375 1.00 59.84 94 GLY A C 1
ATOM 724 O O . GLY A 1 94 ? 2.099 -13.459 -17.626 1.00 59.84 94 GLY A O 1
ATOM 725 N N . ASN A 1 95 ? 2.121 -15.695 -17.661 1.00 77.00 95 ASN A N 1
ATOM 726 C CA . ASN A 1 95 ? 0.746 -15.783 -18.151 1.00 77.00 95 ASN A CA 1
ATOM 727 C C . ASN A 1 95 ? -0.201 -15.720 -16.953 1.00 77.00 95 ASN A C 1
ATOM 729 O O . ASN A 1 95 ? -0.302 -16.686 -16.200 1.00 77.00 95 ASN A O 1
ATOM 733 N N . CYS A 1 96 ? -0.856 -14.575 -16.776 1.00 83.75 96 CYS A N 1
ATOM 734 C CA . CYS A 1 96 ? -2.037 -14.476 -15.935 1.00 83.75 96 CYS A CA 1
ATOM 735 C C . CYS A 1 96 ? -3.244 -15.097 -16.661 1.00 83.75 96 CYS A C 1
ATOM 737 O O . CYS A 1 96 ? -3.405 -14.937 -17.872 1.00 83.75 96 CYS A O 1
ATOM 739 N N . ASP A 1 97 ? -4.083 -15.809 -15.916 1.00 84.25 97 ASP A N 1
ATOM 740 C CA . ASP A 1 97 ? -5.338 -16.398 -16.361 1.00 84.25 97 ASP A CA 1
ATOM 741 C C . ASP A 1 97 ? -6.426 -15.996 -15.368 1.00 84.25 97 ASP A C 1
ATOM 743 O O . ASP A 1 97 ? -6.617 -16.656 -14.350 1.00 84.25 97 ASP A O 1
ATOM 747 N N . ALA A 1 98 ? -7.143 -14.911 -15.662 1.00 79.50 98 ALA A N 1
ATOM 748 C CA . ALA A 1 98 ? -8.159 -14.380 -14.757 1.00 79.50 98 ALA A CA 1
ATOM 749 C C . ALA A 1 98 ? -9.240 -15.427 -14.397 1.00 79.50 98 ALA A C 1
ATOM 751 O O . ALA A 1 98 ? -9.901 -15.291 -13.381 1.00 79.50 98 ALA A O 1
ATOM 752 N N . THR A 1 99 ? -9.402 -16.521 -15.154 1.00 78.38 99 THR A N 1
ATOM 753 C CA . THR A 1 99 ? -10.354 -17.597 -14.807 1.00 78.38 99 THR A CA 1
ATOM 754 C C . THR A 1 99 ? -9.886 -18.516 -13.669 1.00 78.38 99 THR A C 1
ATOM 756 O O . THR A 1 99 ? -10.647 -19.371 -13.211 1.00 78.38 99 THR A O 1
ATOM 759 N N . LYS A 1 100 ? -8.646 -18.357 -13.194 1.00 84.00 100 LYS A N 1
ATOM 760 C CA . LYS A 1 100 ? -8.023 -19.152 -12.128 1.00 84.00 100 LYS A CA 1
ATOM 761 C C . LYS A 1 100 ? -7.656 -18.282 -10.929 1.00 84.00 100 LYS A C 1
ATOM 763 O O . LYS A 1 100 ? -7.654 -17.061 -11.002 1.00 84.00 100 LYS A O 1
ATOM 768 N N . LEU A 1 101 ? -7.320 -18.935 -9.816 1.00 87.50 101 LEU A N 1
ATOM 769 C CA . LEU A 1 101 ? -6.831 -18.259 -8.618 1.00 87.50 101 LEU A CA 1
ATOM 770 C C . LEU A 1 101 ? -5.470 -17.607 -8.895 1.00 87.50 101 LEU A C 1
ATOM 772 O O . LEU A 1 101 ? -4.483 -18.304 -9.155 1.00 87.50 101 LEU A O 1
ATOM 776 N N . GLY A 1 102 ? -5.419 -16.280 -8.833 1.00 89.62 102 GLY A N 1
ATOM 777 C CA . GLY A 1 102 ? -4.172 -15.532 -8.932 1.00 89.62 102 GLY A CA 1
ATOM 778 C C . GLY A 1 102 ? -3.420 -15.491 -7.609 1.00 89.62 102 GLY A C 1
ATOM 779 O O . GLY A 1 102 ? -4.030 -15.556 -6.545 1.00 89.62 102 GLY A O 1
ATOM 780 N N . PHE A 1 103 ? -2.0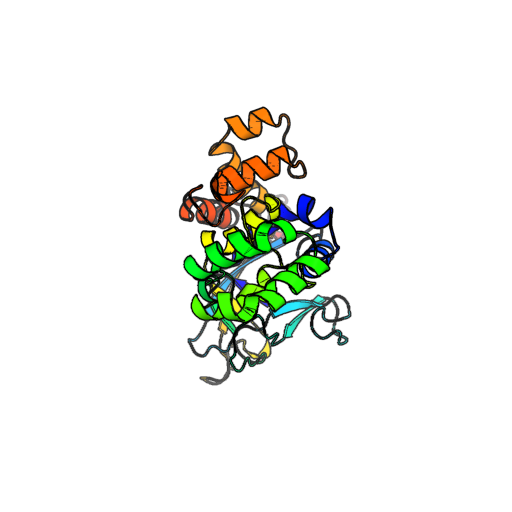97 -15.376 -7.686 1.00 89.94 103 PHE A N 1
ATOM 781 C CA . PHE A 1 103 ? -1.203 -15.278 -6.537 1.00 89.94 103 PHE A CA 1
ATOM 782 C C . PHE A 1 103 ? -0.120 -14.231 -6.785 1.00 89.94 103 PHE A C 1
ATOM 784 O O . PHE A 1 103 ? 0.470 -14.200 -7.871 1.00 89.94 103 PHE A O 1
ATOM 791 N N . GLU A 1 104 ? 0.180 -13.423 -5.767 1.00 89.94 104 GLU A N 1
ATOM 792 C CA . GLU A 1 104 ? 1.366 -12.573 -5.764 1.00 89.94 104 GLU A CA 1
ATOM 793 C C . GLU A 1 104 ? 2.071 -12.529 -4.411 1.00 89.94 104 GLU A C 1
ATOM 795 O O . GLU A 1 104 ? 1.435 -12.453 -3.359 1.00 89.94 104 GLU A O 1
ATOM 800 N N . ASN A 1 105 ? 3.404 -12.502 -4.452 1.00 91.50 105 ASN A N 1
ATOM 801 C CA . ASN A 1 105 ? 4.222 -12.147 -3.299 1.00 91.50 105 ASN A CA 1
ATOM 802 C C . ASN A 1 105 ? 4.513 -10.640 -3.326 1.00 91.50 105 ASN A C 1
ATOM 804 O O . ASN A 1 105 ? 5.197 -10.138 -4.228 1.00 91.50 105 ASN A O 1
ATOM 808 N N . VAL A 1 106 ? 4.018 -9.920 -2.316 1.00 90.19 106 VAL A N 1
ATOM 809 C CA . VAL A 1 106 ? 4.130 -8.456 -2.234 1.00 90.19 106 VAL A CA 1
ATOM 810 C C . VAL A 1 106 ? 5.592 -8.012 -2.231 1.00 90.19 106 VAL A C 1
ATOM 812 O O . VAL A 1 106 ? 5.965 -7.066 -2.927 1.00 90.19 106 VAL A O 1
ATOM 815 N N . SER A 1 107 ? 6.448 -8.727 -1.498 1.00 86.94 107 SER A N 1
ATOM 816 C CA . SER A 1 107 ? 7.867 -8.385 -1.367 1.00 86.94 107 SER A CA 1
ATOM 817 C C . SER A 1 107 ? 8.671 -8.615 -2.645 1.00 86.94 107 SER A C 1
ATOM 819 O O . SER A 1 107 ? 9.736 -8.026 -2.806 1.00 86.94 107 SER A O 1
ATOM 821 N N . GLU A 1 108 ? 8.188 -9.452 -3.558 1.00 85.31 108 GLU A N 1
ATOM 822 C CA . GLU A 1 108 ? 8.879 -9.721 -4.822 1.00 85.31 108 GLU A CA 1
ATOM 823 C C . GLU A 1 108 ? 8.527 -8.689 -5.900 1.00 85.31 108 GLU A C 1
ATOM 825 O O . GLU A 1 108 ? 9.392 -8.330 -6.696 1.00 85.31 108 GLU A O 1
ATOM 830 N N . ASN A 1 109 ? 7.293 -8.168 -5.900 1.00 80.19 109 ASN A N 1
ATOM 831 C CA . ASN A 1 109 ? 6.769 -7.381 -7.027 1.00 80.19 109 ASN A CA 1
ATOM 832 C C . ASN A 1 109 ? 6.542 -5.901 -6.708 1.00 80.19 109 ASN A C 1
ATOM 834 O O . ASN A 1 109 ? 6.620 -5.066 -7.605 1.00 80.19 109 ASN A O 1
ATOM 838 N N . PHE A 1 110 ? 6.296 -5.558 -5.441 1.00 83.25 110 PHE A N 1
ATOM 839 C CA . PHE A 1 110 ? 6.012 -4.178 -5.021 1.00 83.25 110 PHE A CA 1
ATOM 840 C C . PHE A 1 110 ? 7.172 -3.538 -4.260 1.00 83.25 110 PHE A C 1
ATOM 842 O O . PHE A 1 110 ? 7.128 -2.357 -3.923 1.00 83.25 110 PHE A O 1
ATOM 849 N N . VAL A 1 111 ? 8.242 -4.296 -4.021 1.00 87.56 111 VAL A N 1
ATOM 850 C CA . VAL A 1 111 ? 9.488 -3.774 -3.468 1.00 87.56 111 VAL A CA 1
ATOM 851 C C . VAL A 1 111 ? 10.479 -3.559 -4.601 1.00 87.56 111 VAL A C 1
ATOM 853 O O . VAL A 1 111 ? 10.874 -4.500 -5.286 1.00 87.56 111 VAL A O 1
ATOM 856 N N . ARG A 1 112 ? 10.929 -2.312 -4.771 1.00 84.06 112 ARG A N 1
ATOM 857 C CA . ARG A 1 112 ? 11.976 -1.979 -5.740 1.00 84.06 112 ARG A CA 1
ATOM 858 C C . ARG A 1 112 ? 13.263 -2.750 -5.413 1.00 84.06 112 ARG A C 1
ATOM 860 O O . ARG A 1 112 ? 13.820 -2.573 -4.326 1.00 84.06 112 ARG A O 1
ATOM 867 N N . GLN A 1 113 ? 13.744 -3.533 -6.384 1.00 81.38 113 GLN A N 1
ATOM 868 C CA . GLN A 1 113 ? 14.944 -4.386 -6.306 1.00 81.38 113 GLN A CA 1
ATOM 869 C C . GLN A 1 113 ? 16.209 -3.726 -6.899 1.00 81.38 113 GLN A C 1
ATOM 871 O O . GLN A 1 113 ? 17.127 -4.409 -7.354 1.00 81.38 113 GLN A O 1
ATOM 876 N N . THR A 1 114 ? 16.269 -2.391 -6.932 1.00 86.38 114 THR A N 1
ATOM 877 C CA . THR A 1 114 ? 17.427 -1.654 -7.463 1.00 86.38 114 THR A CA 1
ATOM 878 C C . THR A 1 114 ? 18.675 -1.937 -6.630 1.00 86.38 114 THR A C 1
ATOM 880 O O . THR A 1 114 ? 18.632 -1.938 -5.400 1.00 86.38 114 THR A O 1
ATOM 883 N N . THR A 1 115 ? 19.814 -2.152 -7.291 1.00 89.44 115 THR A N 1
ATOM 884 C CA . THR A 1 115 ? 21.081 -2.365 -6.581 1.00 89.44 115 THR A CA 1
ATOM 885 C C . THR A 1 115 ? 21.554 -1.070 -5.905 1.00 89.44 115 THR A C 1
ATOM 887 O O . THR A 1 115 ? 21.401 0.004 -6.493 1.00 89.44 115 THR A O 1
ATOM 890 N N . PRO A 1 116 ? 22.226 -1.132 -4.738 1.00 89.81 116 PRO A N 1
ATOM 891 C CA . PRO A 1 116 ? 22.774 0.065 -4.090 1.00 89.81 116 PRO A CA 1
ATOM 892 C C . PRO A 1 116 ? 23.738 0.858 -4.987 1.00 89.81 116 PRO A C 1
ATOM 894 O O . PRO A 1 116 ? 23.777 2.084 -4.945 1.00 89.81 116 PRO A O 1
ATOM 897 N N . ALA A 1 117 ? 24.499 0.164 -5.843 1.00 93.69 117 ALA A N 1
ATOM 898 C CA . ALA A 1 117 ? 25.407 0.800 -6.796 1.00 93.69 117 ALA A CA 1
ATOM 899 C C . ALA A 1 117 ? 24.654 1.598 -7.872 1.00 93.69 117 ALA A C 1
ATOM 901 O O . ALA A 1 117 ? 25.080 2.698 -8.230 1.00 93.69 117 ALA A O 1
ATOM 902 N N . CYS A 1 118 ? 23.538 1.061 -8.375 1.00 93.75 118 CYS A N 1
ATOM 903 C CA . CYS A 1 118 ? 22.666 1.789 -9.286 1.00 93.75 118 CYS A CA 1
ATOM 904 C C . CYS A 1 118 ? 22.026 2.993 -8.588 1.00 93.75 118 CYS A C 1
ATOM 906 O O . CYS A 1 118 ? 22.082 4.102 -9.120 1.00 93.75 118 CYS A O 1
ATOM 908 N N . GLU A 1 119 ? 21.478 2.781 -7.388 1.00 90.62 119 GLU A N 1
ATOM 909 C CA . GLU A 1 119 ? 20.811 3.824 -6.614 1.00 90.62 119 GLU A CA 1
ATOM 910 C C . GLU A 1 119 ? 21.736 5.023 -6.380 1.00 90.62 119 GLU A C 1
ATOM 912 O O . GLU A 1 119 ? 21.427 6.142 -6.792 1.00 90.62 119 GLU A O 1
ATOM 917 N N . GLN A 1 120 ? 22.933 4.759 -5.852 1.00 92.12 120 GLN A N 1
ATOM 918 C CA . GLN A 1 120 ? 23.959 5.772 -5.625 1.00 92.12 120 GLN A CA 1
ATOM 919 C C . GLN A 1 120 ? 24.359 6.488 -6.923 1.00 92.12 120 GLN A C 1
ATOM 921 O O . GLN A 1 120 ? 24.417 7.716 -6.972 1.00 92.12 120 GLN A O 1
ATOM 926 N N . ALA A 1 121 ? 24.614 5.742 -8.004 1.00 95.56 121 ALA A N 1
ATOM 927 C CA . ALA A 1 121 ? 25.059 6.336 -9.260 1.00 95.56 121 ALA A CA 1
ATOM 928 C C . ALA A 1 121 ? 24.012 7.282 -9.865 1.00 95.56 121 ALA A C 1
ATOM 930 O O . ALA A 1 121 ? 24.380 8.338 -10.396 1.00 95.56 121 ALA A O 1
ATOM 931 N N . VAL A 1 122 ? 22.732 6.903 -9.821 1.00 94.25 122 VAL A N 1
ATOM 932 C CA . VAL A 1 122 ? 21.622 7.713 -10.337 1.00 94.25 122 VAL A CA 1
ATOM 933 C C . VAL A 1 122 ? 21.395 8.934 -9.451 1.00 94.25 122 VAL A C 1
ATOM 935 O O . VAL A 1 122 ? 21.306 10.041 -9.983 1.00 94.25 122 VAL A O 1
ATOM 938 N N . GLU A 1 123 ? 21.399 8.771 -8.128 1.00 92.31 123 GLU A N 1
ATOM 939 C CA . GLU A 1 123 ? 21.214 9.872 -7.178 1.00 92.31 123 GLU A CA 1
ATOM 940 C C . GLU A 1 123 ? 22.339 10.920 -7.296 1.00 92.31 123 GLU A C 1
ATOM 942 O O . GLU A 1 123 ? 22.065 12.120 -7.359 1.00 92.31 123 GLU A O 1
ATOM 947 N N . ASP A 1 124 ? 23.597 10.488 -7.432 1.00 94.38 124 ASP A N 1
ATOM 948 C CA . ASP A 1 124 ? 24.751 11.386 -7.592 1.00 94.38 124 ASP A CA 1
ATOM 949 C C . ASP A 1 124 ? 24.746 12.131 -8.929 1.00 94.38 124 ASP A C 1
ATOM 951 O O . ASP A 1 124 ? 25.205 13.270 -9.027 1.00 94.38 124 ASP A O 1
ATOM 955 N N . THR A 1 125 ? 24.256 11.483 -9.988 1.00 96.25 125 THR A N 1
ATOM 956 C CA . THR A 1 125 ? 24.327 12.035 -11.350 1.00 96.25 125 THR A CA 1
ATOM 957 C C . THR A 1 125 ? 23.097 12.871 -11.695 1.00 96.25 125 THR A C 1
ATOM 959 O O . THR A 1 125 ? 23.220 13.924 -12.316 1.00 96.25 125 THR A O 1
ATOM 962 N N . CYS A 1 126 ? 21.910 12.396 -11.316 1.00 95.56 126 CYS A N 1
ATOM 963 C CA . CYS A 1 126 ? 20.622 12.939 -11.741 1.00 95.56 126 CYS A CA 1
ATOM 964 C C . CYS A 1 126 ? 19.701 13.359 -10.582 1.00 95.56 126 CYS A C 1
ATOM 966 O O . CYS A 1 126 ? 18.664 13.967 -10.850 1.00 95.56 126 CYS A O 1
ATOM 968 N N . GLY A 1 127 ? 20.088 13.135 -9.319 1.00 93.19 127 GLY A N 1
ATOM 969 C CA . GLY A 1 127 ? 19.372 13.580 -8.110 1.00 93.19 127 GLY A CA 1
ATOM 970 C C . GLY A 1 127 ? 18.892 15.035 -8.132 1.00 93.19 127 GLY A C 1
ATOM 971 O O . GLY A 1 127 ? 17.718 15.282 -7.852 1.00 93.19 127 GLY A O 1
ATOM 972 N N . PRO A 1 128 ? 19.723 16.019 -8.535 1.00 93.69 128 PRO A N 1
ATOM 973 C CA . PRO A 1 128 ? 19.293 17.418 -8.620 1.00 93.69 128 PRO A CA 1
ATOM 974 C C . PRO A 1 128 ? 18.101 17.665 -9.558 1.00 93.69 128 PRO A C 1
ATOM 976 O O . PRO A 1 128 ? 17.399 18.663 -9.413 1.00 93.69 128 PRO A O 1
ATOM 979 N N . TYR A 1 129 ? 17.861 16.768 -10.517 1.00 93.25 129 TYR A N 1
ATOM 980 C CA . TYR A 1 129 ? 16.787 16.886 -11.500 1.00 93.25 129 TYR A CA 1
ATOM 981 C C . TYR A 1 129 ? 15.571 16.018 -11.182 1.00 93.25 129 TYR A C 1
ATOM 983 O O . TYR A 1 129 ? 14.593 16.113 -11.922 1.00 93.25 129 TYR A O 1
ATOM 991 N N . GLN A 1 130 ? 15.603 15.216 -10.109 1.00 89.44 130 GLN A N 1
ATOM 992 C CA . GLN A 1 130 ? 14.604 14.185 -9.805 1.00 89.44 130 GLN A CA 1
ATOM 993 C C . GLN A 1 130 ? 13.168 14.723 -9.880 1.00 89.44 130 GLN A C 1
ATOM 995 O O . GLN A 1 130 ? 12.333 14.131 -10.540 1.00 89.44 130 GLN A O 1
ATOM 1000 N N . LYS A 1 131 ? 12.876 15.910 -9.334 1.00 87.12 131 LYS A N 1
ATOM 1001 C CA . LYS A 1 131 ? 11.509 16.477 -9.343 1.00 87.12 131 LYS A CA 1
ATOM 1002 C C . LYS A 1 131 ? 11.029 16.978 -10.709 1.00 87.12 131 LYS A C 1
ATOM 1004 O O . LYS A 1 131 ? 9.843 17.223 -10.904 1.00 87.12 131 LYS A O 1
ATOM 1009 N N . SER A 1 132 ? 11.926 17.161 -11.676 1.00 90.81 132 SER A N 1
ATOM 1010 C CA . SER A 1 132 ? 11.570 17.667 -12.999 1.00 90.81 132 SER A CA 1
ATOM 1011 C C . SER A 1 132 ? 11.476 16.528 -14.003 1.00 90.81 132 SER A C 1
ATOM 1013 O O . SER A 1 132 ? 12.496 16.077 -14.517 1.00 90.81 132 SER A O 1
ATOM 1015 N N . LYS A 1 133 ? 10.252 16.128 -14.380 1.00 89.38 133 LYS A N 1
ATOM 1016 C CA . LYS A 1 133 ? 10.012 15.079 -15.391 1.00 89.38 133 LYS A CA 1
ATOM 1017 C C . LYS A 1 133 ? 10.903 15.240 -16.628 1.00 89.38 133 LYS A C 1
ATOM 1019 O O . LYS A 1 133 ? 11.551 14.287 -17.047 1.00 89.38 133 LYS A O 1
ATOM 1024 N N . LYS A 1 134 ? 10.976 16.445 -17.203 1.00 93.69 134 LYS A N 1
ATOM 1025 C CA . LYS A 1 134 ? 11.777 16.708 -18.409 1.00 93.69 134 LYS A CA 1
ATOM 1026 C C . LYS A 1 134 ? 13.283 16.576 -18.154 1.00 93.69 134 LYS A C 1
ATOM 1028 O O . LYS A 1 134 ? 13.956 15.865 -18.894 1.00 93.69 134 LYS A O 1
ATOM 1033 N N . HIS A 1 135 ? 13.815 17.260 -17.139 1.00 95.81 135 HIS A N 1
ATOM 1034 C CA . HIS A 1 135 ? 15.263 17.289 -16.896 1.00 95.81 135 HIS A CA 1
ATOM 1035 C C . HIS A 1 135 ? 15.784 15.965 -16.336 1.00 95.81 135 HIS A C 1
ATOM 1037 O O . HIS A 1 135 ? 16.871 15.542 -16.718 1.00 95.81 135 HIS A O 1
ATOM 1043 N N . CYS A 1 136 ? 14.992 15.281 -15.508 1.00 94.50 136 CYS A N 1
ATOM 1044 C CA . CYS A 1 136 ? 15.314 13.954 -15.004 1.00 94.50 136 CYS A CA 1
ATOM 1045 C C . CYS A 1 136 ? 15.467 12.959 -16.156 1.00 94.50 136 CYS A C 1
ATOM 1047 O O . CYS A 1 136 ? 16.535 12.374 -16.310 1.00 94.50 136 CYS A O 1
ATOM 1049 N N . ASN A 1 137 ? 14.453 12.848 -17.028 1.00 93.12 137 ASN A N 1
ATOM 1050 C CA . ASN A 1 137 ? 14.505 11.930 -18.170 1.00 93.12 137 ASN A CA 1
ATOM 1051 C C . ASN A 1 137 ? 15.655 12.267 -19.131 1.00 93.12 137 ASN A C 1
ATOM 1053 O O . ASN A 1 137 ? 16.326 11.378 -19.646 1.00 93.12 137 ASN A O 1
ATOM 1057 N N . LEU A 1 138 ? 15.934 13.555 -19.357 1.00 96.12 138 LEU A N 1
ATOM 1058 C CA . LEU A 1 138 ? 17.079 13.959 -20.173 1.00 96.12 138 LEU A CA 1
ATOM 1059 C C . LEU A 1 138 ? 18.414 13.536 -19.536 1.00 96.12 138 LEU A C 1
ATOM 1061 O O . LEU A 1 138 ? 19.306 13.063 -20.240 1.00 96.12 138 LEU A O 1
ATOM 1065 N N . CYS A 1 139 ? 18.550 13.690 -18.217 1.00 97.38 139 CYS A N 1
ATOM 1066 C CA . CYS A 1 139 ? 19.738 13.268 -17.482 1.00 97.38 139 CYS A CA 1
ATOM 1067 C C . CYS A 1 139 ? 19.921 11.745 -17.535 1.00 97.38 139 CYS A C 1
ATOM 1069 O O . CYS A 1 139 ? 21.008 11.275 -17.882 1.00 97.38 139 CYS A O 1
ATOM 1071 N N . THR A 1 140 ? 18.860 10.972 -17.268 1.00 95.94 140 THR A N 1
ATOM 1072 C CA . THR A 1 140 ? 18.933 9.504 -17.268 1.00 95.94 140 THR A CA 1
ATOM 1073 C C . THR A 1 140 ? 19.308 8.948 -18.640 1.00 95.94 140 THR A C 1
ATOM 1075 O O . THR A 1 140 ? 20.153 8.058 -18.736 1.00 95.94 140 THR A O 1
ATOM 1078 N N . LEU A 1 141 ? 18.777 9.537 -19.716 1.00 95.12 141 LEU A N 1
ATOM 1079 C CA . LEU A 1 141 ? 19.136 9.185 -21.092 1.00 95.12 141 LEU A CA 1
ATOM 1080 C C . LEU A 1 141 ? 20.595 9.525 -21.423 1.00 95.12 141 LEU A C 1
ATOM 1082 O O . LEU A 1 141 ? 21.323 8.673 -21.941 1.00 95.12 141 LEU A O 1
ATOM 1086 N N . ARG A 1 142 ? 21.044 10.744 -21.088 1.00 97.25 142 ARG A N 1
ATOM 1087 C CA . ARG A 1 142 ? 22.412 11.218 -21.368 1.00 97.25 142 ARG A CA 1
ATOM 1088 C C . ARG A 1 142 ? 23.483 10.363 -20.688 1.00 97.25 142 ARG A C 1
ATOM 1090 O O . ARG A 1 142 ? 24.573 10.210 -21.232 1.00 97.25 142 ARG A O 1
ATOM 1097 N N . HIS A 1 143 ? 23.175 9.812 -19.518 1.00 97.31 143 HIS A N 1
ATOM 1098 C CA . HIS A 1 143 ? 24.101 9.012 -18.716 1.00 97.31 143 HIS A CA 1
ATOM 1099 C C . HIS A 1 143 ? 23.780 7.506 -18.723 1.00 97.31 143 HIS A C 1
ATOM 1101 O O . HIS A 1 143 ? 24.351 6.757 -17.933 1.00 97.31 143 HIS A O 1
ATOM 1107 N N . SER A 1 144 ? 22.932 7.037 -19.643 1.00 95.06 144 SER A N 1
ATOM 1108 C CA . SER A 1 144 ? 22.482 5.636 -19.726 1.00 95.06 144 SER A CA 1
ATOM 1109 C C . SER A 1 144 ? 23.623 4.609 -19.743 1.00 95.06 144 SER A C 1
ATOM 1111 O O . SER A 1 144 ? 23.560 3.617 -19.023 1.00 95.06 144 SER A O 1
ATOM 1113 N N . GLU A 1 145 ? 24.711 4.863 -20.474 1.00 94.88 145 GLU A N 1
ATOM 1114 C CA . GLU A 1 145 ? 25.885 3.973 -20.500 1.00 94.88 145 GLU A CA 1
ATOM 1115 C C . GLU A 1 145 ? 26.619 3.890 -19.151 1.00 94.88 145 GLU A C 1
ATOM 1117 O O . GLU A 1 145 ? 27.166 2.843 -18.805 1.00 94.88 145 GLU A O 1
ATOM 1122 N N . LYS A 1 146 ? 26.615 4.966 -18.349 1.00 96.12 146 LYS A N 1
ATOM 1123 C CA . LYS A 1 146 ? 27.154 4.941 -16.977 1.00 96.12 146 LYS A CA 1
ATOM 1124 C C . LYS A 1 146 ? 26.293 4.041 -16.091 1.00 96.12 146 LYS A C 1
ATOM 1126 O O . LYS A 1 146 ? 26.833 3.240 -15.337 1.00 96.12 146 LYS A O 1
ATOM 1131 N N . PHE A 1 147 ? 24.974 4.153 -16.213 1.00 96.62 147 PHE A N 1
ATOM 1132 C CA . PHE A 1 147 ? 24.021 3.390 -15.411 1.00 96.62 147 PHE A CA 1
ATOM 1133 C C . PHE A 1 147 ? 24.009 1.900 -15.765 1.00 96.62 147 PHE A C 1
ATOM 1135 O O . PHE A 1 147 ? 23.996 1.060 -14.868 1.00 96.62 147 PHE A O 1
ATOM 1142 N N . LYS A 1 148 ? 24.142 1.550 -17.050 1.00 94.75 148 LYS A N 1
ATOM 1143 C CA . LYS A 1 148 ? 24.295 0.150 -17.482 1.00 94.75 148 LYS A CA 1
ATOM 1144 C C . LYS A 1 148 ? 25.503 -0.535 -16.836 1.00 94.75 148 LYS A C 1
ATOM 1146 O O . LYS A 1 148 ? 25.404 -1.691 -16.446 1.00 94.75 148 LYS A O 1
ATOM 1151 N N . LYS A 1 149 ? 26.629 0.174 -16.669 1.00 96.50 149 LYS A N 1
ATOM 1152 C CA . LYS A 1 149 ? 27.853 -0.376 -16.048 1.00 96.50 149 LYS A CA 1
ATOM 1153 C C . LYS A 1 149 ? 27.700 -0.726 -14.568 1.00 96.50 149 LYS A C 1
ATOM 1155 O O . LYS A 1 149 ? 28.477 -1.527 -14.064 1.00 96.50 149 LYS A O 1
ATOM 1160 N N . VAL A 1 150 ? 26.727 -0.128 -13.883 1.00 96.31 150 VAL A N 1
ATOM 1161 C CA . VAL A 1 150 ? 26.384 -0.433 -12.484 1.00 96.31 150 VAL A CA 1
ATOM 1162 C C . VAL A 1 150 ? 25.084 -1.236 -12.380 1.00 96.31 150 VAL A C 1
ATOM 1164 O O . VAL A 1 150 ? 24.447 -1.258 -11.331 1.00 96.31 150 VAL A O 1
ATOM 1167 N N . ASN A 1 151 ? 24.699 -1.911 -13.469 1.00 95.06 151 ASN A N 1
ATOM 1168 C CA . ASN A 1 151 ? 23.530 -2.782 -13.555 1.00 95.06 151 ASN A CA 1
ATOM 1169 C C . ASN A 1 151 ? 22.190 -2.086 -13.263 1.00 95.06 151 ASN A C 1
ATOM 1171 O O . ASN A 1 151 ? 21.271 -2.722 -12.754 1.00 95.06 151 ASN A O 1
ATOM 1175 N N . CYS A 1 152 ? 22.047 -0.801 -13.601 1.00 93.88 152 CYS A N 1
ATOM 1176 C CA . CYS A 1 152 ? 20.721 -0.191 -13.662 1.00 93.88 152 CYS A CA 1
ATOM 1177 C C . CYS A 1 152 ? 19.938 -0.736 -14.860 1.00 93.88 152 CYS A C 1
ATOM 1179 O O . CYS A 1 152 ? 20.411 -0.689 -16.001 1.00 93.88 152 CYS A O 1
ATOM 1181 N N . THR A 1 153 ? 18.711 -1.177 -14.620 1.00 90.44 153 THR A N 1
ATOM 1182 C CA . THR A 1 153 ? 17.751 -1.544 -15.661 1.00 90.44 153 THR A CA 1
ATOM 1183 C C . THR A 1 153 ? 17.026 -0.312 -16.207 1.00 90.44 153 THR A C 1
ATOM 1185 O O . THR A 1 153 ? 17.014 0.764 -15.607 1.00 90.44 153 THR A O 1
ATOM 1188 N N . SER A 1 154 ? 16.359 -0.453 -17.355 1.00 86.00 154 SER A N 1
ATOM 1189 C CA . SER A 1 154 ? 15.473 0.602 -17.864 1.00 86.00 154 SER A CA 1
ATOM 1190 C C . SER A 1 154 ? 14.302 0.892 -16.919 1.00 86.00 154 SER A C 1
ATOM 1192 O O . SER A 1 154 ? 13.834 2.027 -16.876 1.00 86.00 154 SER A O 1
ATOM 1194 N N . PHE A 1 155 ? 13.856 -0.108 -16.153 1.00 83.62 155 PHE A N 1
ATOM 1195 C CA . PHE A 1 155 ? 12.801 0.054 -15.156 1.00 83.62 155 PHE A CA 1
ATOM 1196 C C . PHE A 1 155 ? 13.280 0.892 -13.965 1.00 83.62 155 PHE A C 1
ATOM 1198 O O . PHE A 1 155 ? 12.571 1.806 -13.553 1.00 83.62 155 PHE A O 1
ATOM 1205 N N . ASP A 1 156 ? 14.514 0.672 -13.494 1.00 88.75 156 ASP A N 1
ATOM 1206 C CA . ASP A 1 156 ? 15.132 1.495 -12.445 1.00 88.75 156 ASP A CA 1
ATOM 1207 C C . ASP A 1 156 ? 15.138 2.976 -12.852 1.00 88.75 156 ASP A C 1
ATOM 1209 O O . ASP A 1 156 ? 14.660 3.842 -12.118 1.00 88.75 156 ASP A O 1
ATOM 1213 N N . LEU A 1 157 ? 15.609 3.266 -14.070 1.00 89.81 157 LEU A N 1
ATOM 1214 C CA . LEU A 1 157 ? 15.707 4.634 -14.587 1.00 89.81 157 LEU A CA 1
ATOM 1215 C C . LEU A 1 157 ? 14.336 5.284 -14.829 1.00 89.81 157 LEU A C 1
ATOM 1217 O O . LEU A 1 157 ? 14.190 6.489 -14.620 1.00 89.81 157 LEU A O 1
ATOM 1221 N N . LEU A 1 158 ? 13.335 4.505 -15.254 1.00 85.25 158 LEU A N 1
ATOM 1222 C CA . LEU A 1 158 ? 11.955 4.979 -15.399 1.00 85.25 158 LEU A CA 1
ATOM 1223 C C . LEU A 1 158 ? 11.324 5.295 -14.038 1.00 85.25 158 LEU A C 1
ATOM 1225 O O . LEU A 1 158 ? 10.613 6.292 -13.910 1.00 85.25 158 LEU A O 1
ATOM 1229 N N . GLY A 1 159 ? 11.584 4.456 -13.034 1.00 86.00 159 GLY A N 1
ATOM 1230 C CA . GLY A 1 159 ? 11.090 4.629 -11.671 1.00 86.00 159 GLY A CA 1
ATOM 1231 C C . GLY A 1 159 ? 11.741 5.802 -10.942 1.00 86.00 159 GLY A C 1
ATOM 1232 O O . GLY A 1 159 ? 11.106 6.401 -10.079 1.00 86.00 159 GLY A O 1
ATOM 1233 N N . PHE A 1 160 ? 12.974 6.169 -11.303 1.00 90.19 160 PHE A N 1
ATOM 1234 C CA . PHE A 1 160 ? 13.677 7.298 -10.690 1.00 90.19 160 PHE A CA 1
ATOM 1235 C C . PHE A 1 160 ? 13.011 8.645 -10.996 1.00 90.19 160 PHE A C 1
ATOM 1237 O O . PHE A 1 160 ? 12.908 9.507 -10.121 1.00 90.19 160 PHE A O 1
ATOM 1244 N N . CYS A 1 161 ? 12.546 8.824 -12.235 1.00 90.12 161 CYS A N 1
ATOM 1245 C CA . CYS A 1 161 ? 11.945 10.069 -12.696 1.00 90.12 161 CYS A CA 1
ATOM 1246 C C . CYS A 1 161 ? 10.415 10.089 -12.524 1.00 90.12 161 CYS A C 1
ATOM 1248 O O . CYS A 1 161 ? 9.766 9.056 -12.688 1.00 90.12 161 CYS A O 1
ATOM 1250 N N . PRO A 1 162 ? 9.802 11.273 -12.318 1.00 88.19 162 PRO A N 1
ATOM 1251 C CA . PRO A 1 162 ? 8.358 11.429 -12.271 1.00 88.19 162 PRO A CA 1
ATOM 1252 C C . PRO A 1 162 ? 7.718 10.879 -13.540 1.00 88.19 162 PRO A C 1
ATOM 1254 O O . PRO A 1 162 ? 8.043 11.291 -14.662 1.00 88.19 162 PRO A O 1
ATOM 1257 N N . ASN A 1 163 ? 6.785 9.954 -13.362 1.00 83.44 163 ASN A N 1
ATOM 1258 C CA . ASN A 1 163 ? 6.076 9.308 -14.452 1.00 83.44 163 ASN A CA 1
ATOM 1259 C C . ASN A 1 163 ? 4.587 9.144 -14.092 1.00 83.44 163 ASN A C 1
ATOM 1261 O O . ASN A 1 163 ? 4.235 9.220 -12.913 1.00 83.44 163 ASN A O 1
ATOM 1265 N N . PRO A 1 164 ? 3.703 8.954 -15.090 1.00 77.31 164 PRO A N 1
ATOM 1266 C CA . PRO A 1 164 ? 2.265 8.858 -14.847 1.00 77.31 164 PRO A CA 1
ATOM 1267 C C . PRO A 1 164 ? 1.862 7.745 -13.874 1.00 77.31 164 PRO A C 1
ATOM 1269 O O . PRO A 1 164 ? 0.824 7.873 -13.245 1.00 77.31 164 PRO A O 1
ATOM 1272 N N . PHE A 1 165 ? 2.678 6.704 -13.710 1.00 73.00 165 PHE A N 1
ATOM 1273 C CA . PHE A 1 165 ? 2.409 5.539 -12.867 1.00 73.00 165 PHE A CA 1
ATOM 1274 C C . PHE A 1 165 ? 2.966 5.670 -11.439 1.00 73.00 165 PHE A C 1
ATOM 1276 O O . PHE A 1 165 ? 3.078 4.671 -10.741 1.00 73.00 165 PHE A O 1
ATOM 1283 N N . GLY A 1 166 ? 3.313 6.882 -10.990 1.00 67.12 166 GLY A N 1
ATOM 1284 C CA . GLY A 1 166 ? 3.814 7.109 -9.627 1.00 67.12 166 GLY A CA 1
ATOM 1285 C C . GLY A 1 166 ? 5.332 6.975 -9.490 1.00 67.12 166 GLY A C 1
ATOM 1286 O O . GLY A 1 166 ? 5.817 6.426 -8.507 1.00 67.12 166 GLY A O 1
ATOM 1287 N N . GLY A 1 167 ? 6.082 7.464 -10.483 1.00 69.31 167 GLY A N 1
ATOM 1288 C CA . GLY A 1 167 ? 7.547 7.547 -10.418 1.00 69.31 167 GLY A CA 1
ATOM 1289 C C . GLY A 1 167 ? 8.075 8.530 -9.373 1.00 69.31 167 GLY A C 1
ATOM 1290 O O . GLY A 1 167 ? 7.362 9.434 -8.948 1.00 69.31 167 GLY A O 1
ATOM 1291 N N . GLY A 1 168 ? 9.357 8.389 -9.042 1.00 77.00 168 GLY A N 1
ATOM 1292 C CA . GLY A 1 168 ? 10.031 9.105 -7.963 1.00 77.00 168 GLY A CA 1
ATOM 1293 C C . GLY A 1 168 ? 10.474 8.121 -6.888 1.00 77.00 168 GLY A C 1
ATOM 1294 O O . GLY A 1 168 ? 9.660 7.618 -6.120 1.00 77.00 168 GLY A O 1
ATOM 1295 N N . TRP A 1 169 ? 11.770 7.818 -6.848 1.00 86.25 169 TRP A N 1
ATOM 1296 C CA . TRP A 1 169 ? 12.332 6.983 -5.788 1.00 86.25 169 TRP A CA 1
ATOM 1297 C C . TRP A 1 169 ? 12.170 7.641 -4.427 1.00 86.25 169 TRP A C 1
ATOM 1299 O O . TRP A 1 169 ? 12.347 8.853 -4.313 1.00 86.25 169 TRP A O 1
ATOM 1309 N N . CYS A 1 170 ? 11.934 6.846 -3.387 1.00 88.50 170 CYS A N 1
ATOM 1310 C CA . CYS A 1 170 ? 12.211 7.291 -2.037 1.00 88.50 170 CYS A CA 1
ATOM 1311 C C . CYS A 1 170 ? 13.693 7.662 -1.907 1.00 88.50 170 CYS A C 1
ATOM 1313 O O . CYS A 1 170 ? 14.569 6.810 -2.053 1.00 88.50 170 CYS A O 1
ATOM 1315 N N . SER A 1 171 ? 13.964 8.934 -1.633 1.00 84.56 171 SER A N 1
ATOM 1316 C CA . SER A 1 171 ? 15.296 9.450 -1.348 1.00 84.56 171 SER A CA 1
ATOM 1317 C C . SER A 1 171 ? 15.208 10.637 -0.391 1.00 84.56 171 SER A C 1
ATOM 1319 O O . SER A 1 171 ? 14.123 11.115 -0.048 1.00 84.56 171 SER A O 1
ATOM 1321 N N . ALA A 1 172 ? 16.363 11.183 -0.007 1.00 83.56 172 ALA A N 1
ATOM 1322 C CA . ALA A 1 172 ? 16.445 12.379 0.827 1.00 83.56 172 ALA A CA 1
ATOM 1323 C C . ALA A 1 172 ? 15.782 13.630 0.219 1.00 83.56 172 ALA A C 1
ATOM 1325 O O . ALA A 1 172 ? 15.609 14.633 0.912 1.00 83.56 172 ALA A O 1
ATOM 1326 N N . ARG A 1 173 ? 15.438 13.601 -1.074 1.00 83.81 173 ARG A N 1
ATOM 1327 C CA . ARG A 1 173 ? 14.819 14.719 -1.799 1.00 83.81 173 ARG A CA 1
ATOM 1328 C C . ARG A 1 173 ? 13.305 14.563 -1.961 1.00 83.81 173 ARG A C 1
ATOM 1330 O O . ARG A 1 173 ? 12.643 15.547 -2.323 1.00 83.81 173 ARG A O 1
ATOM 1337 N N . SER A 1 174 ? 12.779 13.371 -1.706 1.00 85.81 174 SER A N 1
ATOM 1338 C CA . SER A 1 174 ? 11.370 13.012 -1.875 1.00 85.81 174 SER A CA 1
ATOM 1339 C C . SER A 1 174 ? 10.509 13.596 -0.762 1.00 85.81 174 SER A C 1
ATOM 1341 O O . SER A 1 174 ? 11.000 13.993 0.297 1.00 85.81 174 SER A O 1
ATOM 1343 N N . GLN A 1 175 ? 9.209 13.698 -1.015 1.00 87.38 175 GLN A N 1
ATOM 1344 C CA . GLN A 1 175 ? 8.260 14.004 0.045 1.00 87.38 175 GLN A CA 1
ATOM 1345 C C . GLN A 1 175 ? 8.138 12.792 0.981 1.00 87.38 175 GLN A C 1
ATOM 1347 O O . GLN A 1 175 ? 8.168 11.657 0.501 1.00 87.38 175 GLN A O 1
ATOM 1352 N N . PRO A 1 176 ? 7.935 12.994 2.297 1.00 92.12 176 PRO A N 1
ATOM 1353 C CA . PRO A 1 176 ? 7.846 11.883 3.244 1.00 92.12 176 PRO A CA 1
ATOM 1354 C C . PRO A 1 176 ? 6.825 10.807 2.856 1.00 92.12 176 PRO A C 1
ATOM 1356 O O . PRO A 1 176 ? 7.116 9.620 2.967 1.00 92.12 176 PRO A O 1
ATOM 1359 N N . TYR A 1 177 ? 5.664 11.207 2.326 1.00 90.12 177 TYR A N 1
ATOM 1360 C CA . TYR A 1 177 ? 4.607 10.271 1.935 1.00 90.12 177 TYR A CA 1
ATOM 1361 C C . TYR A 1 177 ? 4.994 9.363 0.758 1.00 90.12 177 TYR A C 1
ATOM 1363 O O . TYR A 1 177 ? 4.568 8.212 0.721 1.00 90.12 177 TYR A O 1
ATOM 1371 N N . GLU A 1 178 ? 5.836 9.837 -0.168 1.00 88.62 178 GLU A N 1
ATOM 1372 C CA . GLU A 1 178 ? 6.347 9.020 -1.277 1.00 88.62 178 GLU A CA 1
ATOM 1373 C C . GLU A 1 178 ? 7.241 7.901 -0.730 1.00 88.62 178 GLU A C 1
ATOM 1375 O O . GLU A 1 178 ? 7.132 6.745 -1.142 1.00 88.62 178 GLU A O 1
ATOM 1380 N N . CYS A 1 179 ? 8.075 8.239 0.257 1.00 92.75 179 CYS A N 1
ATOM 1381 C CA . CYS A 1 179 ? 8.918 7.279 0.951 1.00 92.75 179 CYS A CA 1
ATOM 1382 C C . CYS A 1 179 ? 8.123 6.291 1.806 1.00 92.75 179 CYS A C 1
ATOM 1384 O O . CYS A 1 179 ? 8.395 5.091 1.758 1.00 92.75 179 CYS A O 1
ATOM 1386 N N . TRP A 1 180 ? 7.118 6.749 2.554 1.00 95.38 180 TRP A N 1
ATOM 1387 C CA . TRP A 1 180 ? 6.255 5.847 3.316 1.00 95.38 180 TRP A CA 1
ATOM 1388 C C . TRP A 1 180 ? 5.515 4.874 2.401 1.00 95.38 180 TRP A C 1
ATOM 1390 O O . TRP A 1 180 ? 5.540 3.676 2.675 1.00 95.38 180 TRP A O 1
ATOM 1400 N N . ARG A 1 181 ? 4.961 5.342 1.274 1.00 91.75 181 ARG A N 1
ATOM 1401 C CA . ARG A 1 181 ? 4.325 4.475 0.272 1.00 91.75 181 ARG A CA 1
ATOM 1402 C C . ARG A 1 181 ? 5.270 3.389 -0.240 1.00 91.75 181 ARG A C 1
ATOM 1404 O O . ARG A 1 181 ? 4.882 2.227 -0.279 1.00 91.75 181 ARG A O 1
ATOM 1411 N N . GLU A 1 182 ? 6.508 3.738 -0.598 1.00 90.94 182 GLU A N 1
ATOM 1412 C CA . GLU A 1 182 ? 7.492 2.746 -1.062 1.00 90.94 182 GLU A CA 1
ATOM 1413 C C . GLU A 1 182 ? 7.897 1.753 0.048 1.00 90.94 182 GLU A C 1
ATOM 1415 O O . GLU A 1 182 ? 8.245 0.602 -0.220 1.00 90.94 182 GLU A O 1
ATOM 1420 N N . ASN A 1 183 ? 7.842 2.180 1.309 1.00 95.19 183 ASN A N 1
ATOM 1421 C CA . ASN A 1 183 ? 8.225 1.366 2.458 1.00 95.19 183 ASN A CA 1
ATOM 1422 C C . ASN A 1 183 ? 7.112 0.453 2.984 1.00 95.19 183 ASN A C 1
ATOM 1424 O O . ASN A 1 183 ? 7.429 -0.554 3.615 1.00 95.19 183 ASN A O 1
ATOM 1428 N N . ILE A 1 184 ? 5.835 0.741 2.714 1.00 95.56 184 ILE A N 1
ATOM 1429 C CA . ILE A 1 184 ? 4.713 -0.130 3.097 1.00 95.56 184 ILE A CA 1
ATOM 1430 C C . ILE A 1 184 ? 4.913 -1.582 2.613 1.00 95.56 184 ILE A C 1
ATOM 1432 O O . ILE A 1 184 ? 4.939 -2.462 3.471 1.00 95.56 184 ILE A O 1
ATOM 1436 N N . PRO A 1 185 ? 5.169 -1.885 1.321 1.00 93.81 185 PRO A N 1
ATOM 1437 C CA . PRO A 1 185 ? 5.403 -3.267 0.882 1.00 93.81 185 PRO A CA 1
ATOM 1438 C C . PRO A 1 185 ? 6.660 -3.904 1.485 1.00 93.81 185 PRO A C 1
ATOM 1440 O O . PRO A 1 185 ? 6.700 -5.122 1.665 1.00 93.81 185 PRO A O 1
ATOM 1443 N N . ARG A 1 186 ? 7.683 -3.106 1.833 1.00 94.62 186 ARG A N 1
ATOM 1444 C CA . ARG A 1 186 ? 8.877 -3.591 2.555 1.00 94.62 186 ARG A CA 1
ATOM 1445 C C . ARG A 1 186 ? 8.538 -3.981 3.993 1.00 94.62 186 ARG A C 1
ATOM 1447 O O . ARG A 1 186 ? 9.120 -4.924 4.520 1.00 94.62 186 ARG A O 1
ATOM 1454 N N . LYS A 1 187 ? 7.617 -3.247 4.624 1.00 95.88 187 LYS A N 1
ATOM 1455 C CA . LYS A 1 187 ? 7.165 -3.476 5.997 1.00 95.88 187 LYS A CA 1
ATOM 1456 C C . LYS A 1 187 ? 6.244 -4.679 6.099 1.00 95.88 187 LYS A C 1
ATOM 1458 O O . LYS A 1 187 ? 6.435 -5.526 6.969 1.00 95.88 187 LYS A O 1
ATOM 1463 N N . THR A 1 188 ? 5.212 -4.693 5.268 1.00 95.56 188 THR A N 1
ATOM 1464 C CA . THR A 1 188 ? 4.119 -5.648 5.391 1.00 95.56 188 THR A CA 1
ATOM 1465 C C . THR A 1 188 ? 4.491 -6.962 4.730 1.00 95.56 188 THR A C 1
ATOM 1467 O O . THR A 1 188 ? 4.303 -8.018 5.333 1.00 95.56 188 THR A O 1
ATOM 1470 N N . GLY A 1 189 ? 5.062 -6.904 3.524 1.00 92.50 189 GLY A N 1
ATOM 1471 C CA . GLY A 1 189 ? 5.184 -8.064 2.654 1.00 92.50 189 GLY A CA 1
ATOM 1472 C C . GLY A 1 189 ? 3.831 -8.754 2.496 1.00 92.50 189 GLY A C 1
ATOM 1473 O O . GLY A 1 189 ? 2.800 -8.100 2.334 1.00 92.50 189 GLY A O 1
ATOM 1474 N N . GLY A 1 190 ? 3.840 -10.080 2.591 1.00 93.50 190 GLY A N 1
ATOM 1475 C CA . GLY A 1 190 ? 2.627 -10.883 2.546 1.00 93.50 190 GLY A CA 1
ATOM 1476 C C . GLY A 1 190 ? 2.269 -11.358 1.148 1.00 93.50 190 GLY A C 1
ATOM 1477 O O . GLY A 1 190 ? 3.053 -11.259 0.203 1.00 93.50 190 GLY A O 1
ATOM 1478 N N . LEU A 1 191 ? 1.088 -11.956 1.066 1.00 93.25 191 LEU A N 1
ATOM 1479 C CA . LEU A 1 191 ? 0.609 -12.661 -0.113 1.00 93.25 191 LEU A CA 1
ATOM 1480 C C . LEU A 1 191 ? -0.731 -12.076 -0.516 1.00 93.25 191 LEU A C 1
ATOM 1482 O O . LEU A 1 191 ? -1.578 -11.882 0.360 1.00 93.25 191 LEU A O 1
ATOM 1486 N N . TRP A 1 192 ? -0.915 -11.850 -1.811 1.00 92.44 192 TRP A N 1
ATOM 1487 C CA . TRP A 1 192 ? -2.208 -11.524 -2.395 1.00 92.44 192 TRP A CA 1
ATOM 1488 C C . TRP A 1 192 ? -2.737 -12.673 -3.223 1.00 92.44 192 TRP A C 1
ATOM 1490 O O . TRP A 1 192 ? -1.983 -13.433 -3.835 1.00 92.44 192 TRP A O 1
ATOM 1500 N N . TYR A 1 193 ? -4.055 -12.739 -3.269 1.00 90.81 193 TYR A N 1
ATOM 1501 C CA . TYR A 1 193 ? -4.823 -13.688 -4.032 1.00 90.81 193 TYR A CA 1
ATOM 1502 C C . TYR A 1 193 ? -5.929 -12.945 -4.765 1.00 90.81 193 TYR A C 1
ATOM 1504 O O . TYR A 1 193 ? -6.601 -12.091 -4.189 1.00 90.81 193 TYR A O 1
ATOM 1512 N N . SER A 1 194 ? -6.131 -13.297 -6.028 1.00 89.19 194 SER A N 1
ATOM 1513 C CA . SER A 1 194 ? -7.264 -12.805 -6.805 1.00 89.19 194 SER A CA 1
ATOM 1514 C C . SER A 1 194 ? -8.242 -13.933 -7.049 1.00 89.19 194 SER A C 1
ATOM 1516 O O . SER A 1 194 ? -7.959 -14.896 -7.768 1.00 89.19 194 SER A O 1
ATOM 1518 N N . GLN A 1 195 ? -9.401 -13.821 -6.406 1.00 85.69 195 GLN A N 1
ATOM 1519 C CA . GLN A 1 195 ? -10.473 -14.795 -6.514 1.00 85.69 195 GLN A CA 1
ATOM 1520 C C . GLN A 1 195 ? -11.512 -14.352 -7.536 1.00 85.69 195 GLN A C 1
ATOM 1522 O O . GLN A 1 195 ? -12.167 -13.315 -7.377 1.00 85.69 195 GLN A O 1
ATOM 1527 N N . MET A 1 196 ? -11.723 -15.202 -8.535 1.00 77.94 196 MET A N 1
ATOM 1528 C CA . MET A 1 196 ? -12.840 -15.121 -9.472 1.00 77.94 196 MET A CA 1
ATOM 1529 C C . MET A 1 196 ? -13.870 -16.201 -9.161 1.00 77.94 196 MET A C 1
ATOM 1531 O O . MET A 1 196 ? -13.516 -17.315 -8.756 1.00 77.94 196 MET A O 1
ATOM 1535 N N . ARG A 1 197 ? -15.153 -15.868 -9.348 1.00 78.06 197 ARG A N 1
ATOM 1536 C CA . ARG A 1 197 ? -16.289 -16.761 -9.062 1.00 78.06 197 ARG A CA 1
ATOM 1537 C C . ARG A 1 197 ? -16.185 -18.064 -9.856 1.00 78.06 197 ARG A C 1
ATOM 1539 O O . ARG A 1 197 ? -16.535 -19.122 -9.347 1.00 78.06 197 ARG A O 1
ATOM 1546 N N . GLU A 1 198 ? -15.664 -17.984 -11.072 1.00 76.31 198 GLU A N 1
ATOM 1547 C CA . GLU A 1 198 ? -15.401 -19.086 -11.994 1.00 76.31 198 GLU A CA 1
ATOM 1548 C C . GLU A 1 198 ? -14.423 -20.115 -11.408 1.00 76.31 198 GLU A C 1
ATOM 1550 O O . GLU A 1 198 ? -14.551 -21.307 -11.675 1.00 76.31 198 GLU A O 1
ATOM 1555 N N . GLY A 1 199 ? -13.481 -19.671 -10.569 1.00 80.25 199 GLY A N 1
ATOM 1556 C CA . GLY A 1 199 ? -12.512 -20.531 -9.891 1.00 80.25 199 GLY A CA 1
ATOM 1557 C C . GLY A 1 199 ? -13.007 -21.130 -8.570 1.00 80.25 199 GLY A C 1
ATOM 1558 O O . GLY A 1 199 ? -12.263 -21.899 -7.955 1.00 80.25 199 GLY A O 1
ATOM 1559 N N . MET A 1 200 ? -14.218 -20.785 -8.112 1.00 87.81 200 MET A N 1
ATOM 1560 C CA . MET A 1 200 ? -14.751 -21.200 -6.812 1.00 87.81 200 MET A CA 1
ATOM 1561 C C . MET A 1 200 ? -15.293 -22.635 -6.851 1.00 87.81 200 MET A C 1
ATOM 1563 O O . MET A 1 200 ? -16.108 -22.997 -7.701 1.00 87.81 200 MET A O 1
ATOM 1567 N N . CYS A 1 201 ? -14.883 -23.455 -5.889 1.00 89.38 201 CYS A N 1
ATOM 1568 C CA . CYS A 1 201 ? -15.398 -24.800 -5.693 1.00 89.38 201 CYS A CA 1
ATOM 1569 C C . CYS A 1 201 ? -16.767 -24.779 -5.009 1.00 89.38 201 CYS A C 1
ATOM 1571 O O . CYS A 1 201 ? -17.005 -24.029 -4.062 1.00 89.38 201 CYS A O 1
ATOM 1573 N N . ASN A 1 202 ? -17.642 -25.680 -5.446 1.00 87.69 202 ASN A N 1
ATOM 1574 C CA . ASN A 1 202 ? -18.901 -26.018 -4.796 1.00 87.69 202 ASN A CA 1
ATOM 1575 C C . ASN A 1 202 ? -19.010 -27.541 -4.603 1.00 87.69 202 ASN A C 1
ATOM 1577 O O . ASN A 1 202 ? -18.143 -28.300 -5.036 1.00 87.69 202 ASN A O 1
ATOM 1581 N N . SER A 1 203 ? -20.083 -27.999 -3.953 1.00 84.94 203 SER A N 1
ATOM 1582 C CA . SER A 1 203 ? -20.310 -29.422 -3.650 1.00 84.94 203 SER A CA 1
ATOM 1583 C C . SER A 1 203 ? -20.376 -30.331 -4.884 1.00 84.94 203 SER A C 1
ATOM 1585 O O . SER A 1 203 ? -20.216 -31.540 -4.754 1.00 84.94 203 SER A O 1
ATOM 1587 N N . SER A 1 204 ? -20.613 -29.761 -6.067 1.00 88.50 204 SER A N 1
ATOM 1588 C CA . SER A 1 204 ? -20.718 -30.467 -7.346 1.00 88.50 204 SER A CA 1
ATOM 1589 C C . SER A 1 204 ? -19.503 -30.253 -8.254 1.00 88.50 204 SER A C 1
ATOM 1591 O O . SER A 1 204 ? -19.489 -30.775 -9.368 1.00 88.50 204 SER A O 1
ATOM 1593 N N . SER A 1 205 ? -18.494 -29.485 -7.828 1.00 87.50 205 SER A N 1
ATOM 1594 C CA . SER A 1 205 ? -17.306 -29.213 -8.638 1.00 87.50 205 SER A CA 1
ATOM 1595 C C . SER A 1 205 ? -16.488 -30.491 -8.856 1.00 87.50 205 SER A C 1
ATOM 1597 O O . SER A 1 205 ? -16.083 -31.126 -7.878 1.00 87.50 205 SER A O 1
ATOM 1599 N N . PRO A 1 206 ? -16.197 -30.877 -10.114 1.00 85.06 206 PRO A N 1
ATOM 1600 C CA . PRO A 1 206 ? -15.273 -31.968 -10.390 1.00 85.06 206 PRO A CA 1
ATOM 1601 C C . PRO A 1 206 ? -13.896 -31.729 -9.764 1.00 85.06 206 PRO A C 1
ATOM 1603 O O . PRO A 1 206 ? -13.409 -30.598 -9.686 1.00 85.06 206 PRO A O 1
ATOM 1606 N N . VAL A 1 207 ? -13.223 -32.811 -9.367 1.00 81.12 207 VAL A N 1
ATOM 1607 C CA . VAL A 1 207 ? -11.852 -32.728 -8.853 1.00 81.12 207 VAL A CA 1
ATOM 1608 C C . VAL A 1 207 ? -10.973 -32.030 -9.885 1.00 81.12 207 VAL A C 1
ATOM 1610 O O . VAL A 1 207 ? -10.883 -32.445 -11.038 1.00 81.12 207 VAL A O 1
ATOM 1613 N N . GLY A 1 208 ? -10.326 -30.953 -9.456 1.00 78.75 208 GLY A N 1
ATOM 1614 C CA . GLY A 1 208 ? -9.423 -30.193 -10.300 1.00 78.75 208 GLY A CA 1
ATOM 1615 C C . GLY A 1 208 ? -10.072 -29.078 -11.131 1.00 78.75 208 GLY A C 1
ATOM 1616 O O . GLY A 1 208 ? -9.322 -28.339 -11.765 1.00 78.75 208 GLY A O 1
ATOM 1617 N N . SER A 1 209 ? -11.400 -28.909 -11.123 1.00 82.62 209 SER A N 1
ATOM 1618 C CA . SER A 1 209 ? -12.089 -27.900 -11.952 1.00 82.62 209 SER A CA 1
ATOM 1619 C C . SER A 1 209 ? -12.135 -26.492 -11.349 1.00 82.62 209 SER A C 1
ATOM 1621 O O . SER A 1 209 ? -12.583 -25.563 -12.010 1.00 82.62 209 SER A O 1
ATOM 1623 N N . CYS A 1 210 ? -11.745 -26.347 -10.088 1.00 86.94 210 CYS A N 1
ATOM 1624 C CA . CYS A 1 210 ? -11.783 -25.117 -9.299 1.00 86.94 210 CYS A CA 1
ATOM 1625 C C . CYS A 1 210 ? -10.525 -25.052 -8.420 1.00 86.94 210 CYS A C 1
ATOM 1627 O O . CYS A 1 210 ? -9.843 -26.070 -8.271 1.00 86.94 210 CYS A O 1
ATOM 1629 N N . GLY A 1 211 ? -10.209 -23.875 -7.878 1.00 88.12 211 GLY A N 1
ATOM 1630 C CA . GLY A 1 211 ? -8.962 -23.629 -7.144 1.00 88.12 211 GLY A CA 1
ATOM 1631 C C . GLY A 1 211 ? -9.127 -23.122 -5.715 1.00 88.12 211 GLY A C 1
ATOM 1632 O O . GLY A 1 211 ? -8.145 -23.058 -4.984 1.00 88.12 211 GLY A O 1
ATOM 1633 N N . TRP A 1 212 ? -10.338 -22.747 -5.297 1.00 91.31 212 TRP A N 1
ATOM 1634 C CA . TRP A 1 212 ? -10.555 -22.186 -3.962 1.00 91.31 212 TRP A CA 1
ATOM 1635 C C . TRP A 1 212 ? -11.998 -22.343 -3.477 1.00 91.31 212 TRP A C 1
ATOM 1637 O O . TRP A 1 212 ? -12.911 -22.460 -4.287 1.00 91.31 212 TRP A O 1
ATOM 1647 N N . LYS A 1 213 ? -12.236 -22.310 -2.163 1.00 90.94 213 LYS A N 1
ATOM 1648 C CA . LYS A 1 213 ? -13.583 -22.215 -1.570 1.00 90.94 213 LYS A CA 1
ATOM 1649 C C . LYS A 1 213 ? -13.594 -21.365 -0.307 1.00 90.94 213 LYS A C 1
ATOM 1651 O O . LYS A 1 213 ? -12.616 -21.327 0.437 1.00 90.94 213 LYS A O 1
ATOM 1656 N N . VAL A 1 214 ? -14.740 -20.741 -0.049 1.00 91.31 214 VAL A N 1
ATOM 1657 C CA . VAL A 1 214 ? -15.026 -20.044 1.210 1.00 91.31 214 VAL A CA 1
ATOM 1658 C C . VAL A 1 214 ? -15.428 -21.066 2.269 1.00 91.31 214 VAL A C 1
ATOM 1660 O O . VAL A 1 214 ? -16.256 -21.937 2.005 1.00 91.31 214 VAL A O 1
ATOM 1663 N N . LEU A 1 215 ? -14.844 -20.950 3.458 1.00 92.25 215 LEU A N 1
ATOM 1664 C CA . LEU A 1 215 ? -15.196 -21.743 4.635 1.00 92.25 215 LEU A CA 1
ATOM 1665 C C . LEU A 1 215 ? -16.106 -20.947 5.575 1.00 92.25 215 LEU A C 1
ATOM 1667 O O . LEU A 1 215 ? -17.123 -21.461 6.031 1.00 92.25 215 LEU A O 1
ATOM 1671 N N . SER A 1 216 ? -15.755 -19.687 5.832 1.00 93.44 216 SER A N 1
ATOM 1672 C CA . SER A 1 216 ? -16.538 -18.763 6.655 1.00 93.44 216 SER A CA 1
ATOM 1673 C C . SER A 1 216 ? -16.186 -17.313 6.344 1.00 93.44 216 SER A C 1
ATOM 1675 O O . SER A 1 216 ? -15.110 -17.015 5.821 1.00 93.44 216 SER A O 1
ATOM 1677 N N . THR A 1 217 ? -17.093 -16.405 6.696 1.00 94.12 217 THR A N 1
ATOM 1678 C CA . THR A 1 217 ? -16.906 -14.956 6.586 1.00 94.12 217 THR A CA 1
ATOM 1679 C C . THR A 1 217 ? -17.245 -14.276 7.905 1.00 94.12 217 THR A C 1
ATOM 1681 O O . THR A 1 217 ? -18.114 -14.741 8.635 1.00 94.12 217 THR A O 1
ATOM 1684 N N . SER A 1 218 ? -16.577 -13.166 8.202 1.00 95.19 218 SER A N 1
ATOM 1685 C CA . SER A 1 218 ? -16.917 -12.280 9.316 1.00 95.19 218 SER A CA 1
ATOM 1686 C C . SER A 1 218 ? -16.682 -10.843 8.883 1.00 95.19 218 SER A C 1
ATOM 1688 O O . SER A 1 218 ? -15.577 -10.503 8.455 1.00 95.19 218 SER A O 1
ATOM 1690 N N . THR A 1 219 ? -17.716 -10.013 8.962 1.00 96.50 219 THR A N 1
ATOM 1691 C CA . THR A 1 219 ? -17.686 -8.646 8.441 1.00 96.50 219 THR A CA 1
ATOM 1692 C C . THR A 1 219 ? -17.857 -7.649 9.574 1.00 96.50 219 THR A C 1
ATOM 1694 O O . THR A 1 219 ? -18.736 -7.801 10.417 1.00 96.50 219 THR A O 1
ATOM 1697 N N . VAL A 1 220 ? -17.017 -6.617 9.588 1.00 97.12 220 VAL A N 1
ATOM 1698 C CA . VAL A 1 220 ? -17.040 -5.536 10.580 1.00 97.12 220 VAL A CA 1
ATOM 1699 C C . VAL A 1 220 ? -16.977 -4.186 9.875 1.00 97.12 220 VAL A C 1
ATOM 1701 O O . VAL A 1 220 ? -16.479 -4.085 8.752 1.00 97.12 220 VAL A O 1
ATOM 1704 N N . HIS A 1 221 ? -17.440 -3.125 10.533 1.00 96.62 221 HIS A N 1
ATOM 1705 C CA . HIS A 1 221 ? -17.232 -1.770 10.026 1.00 96.62 221 HIS A CA 1
ATOM 1706 C C . HIS A 1 221 ? -15.744 -1.411 9.991 1.00 96.62 221 HIS A C 1
ATOM 1708 O O . HIS A 1 221 ? -15.038 -1.569 10.994 1.00 96.62 221 HIS A O 1
ATOM 1714 N N . GLU A 1 222 ? -15.300 -0.842 8.868 1.00 95.94 222 GLU A N 1
ATOM 1715 C CA . GLU A 1 222 ? -13.916 -0.400 8.658 1.00 95.94 222 GLU A CA 1
ATOM 1716 C C . GLU A 1 222 ? -13.473 0.550 9.770 1.00 95.94 222 GLU A C 1
ATOM 1718 O O . GLU A 1 222 ? -12.430 0.336 10.380 1.00 95.94 222 GLU A O 1
ATOM 1723 N N . ARG A 1 223 ? -14.327 1.508 10.152 1.00 95.31 223 ARG A N 1
ATOM 1724 C CA . ARG A 1 223 ? -14.009 2.494 11.192 1.00 95.31 223 ARG A CA 1
ATOM 1725 C C . ARG A 1 223 ? -13.594 1.858 12.520 1.00 95.31 223 ARG A C 1
ATOM 1727 O O . ARG A 1 223 ? -12.732 2.389 13.220 1.00 95.31 223 ARG A O 1
ATOM 1734 N N . CYS A 1 224 ? -14.223 0.748 12.907 1.00 96.94 224 CYS A N 1
ATOM 1735 C CA . CYS A 1 224 ? -13.865 0.054 14.142 1.00 96.94 224 CYS A CA 1
ATOM 1736 C C . CYS A 1 224 ? -12.500 -0.633 14.018 1.00 96.94 224 CYS A C 1
ATOM 1738 O O . CYS A 1 224 ? -11.663 -0.507 14.915 1.00 96.94 224 CYS A O 1
ATOM 1740 N N . LEU A 1 225 ? -12.247 -1.286 12.881 1.00 97.31 225 LEU A N 1
ATOM 1741 C CA . LEU A 1 225 ? -10.952 -1.878 12.579 1.00 97.31 225 LEU A CA 1
ATOM 1742 C C . LEU A 1 225 ? -9.851 -0.806 12.570 1.00 97.31 225 LEU A C 1
ATOM 1744 O O . LEU A 1 225 ? -8.832 -0.966 13.248 1.00 97.31 225 LEU A O 1
ATOM 1748 N N . LYS A 1 226 ? -10.085 0.319 11.886 1.00 97.00 226 LYS A N 1
ATOM 1749 C CA . LYS A 1 226 ? -9.169 1.462 11.812 1.00 97.00 226 LYS A CA 1
ATOM 1750 C C . LYS A 1 226 ? -8.766 1.944 13.194 1.00 97.00 226 LYS A C 1
ATOM 1752 O O . LYS A 1 226 ? -7.582 2.094 13.489 1.00 97.00 226 LYS A O 1
ATOM 1757 N N . ASN A 1 227 ? -9.758 2.119 14.068 1.00 96.44 227 ASN A N 1
ATOM 1758 C CA . ASN A 1 227 ? -9.555 2.547 15.448 1.00 96.44 227 ASN A CA 1
ATOM 1759 C C . ASN A 1 227 ? -8.686 1.568 16.250 1.00 96.44 227 ASN A C 1
ATOM 1761 O O . ASN A 1 227 ? -7.932 2.013 17.115 1.00 96.44 227 ASN A O 1
ATOM 1765 N N . SER A 1 228 ? -8.761 0.261 15.971 1.00 97.12 228 SER A N 1
ATOM 1766 C CA . SER A 1 228 ? -7.906 -0.742 16.617 1.00 97.12 228 SER A CA 1
ATOM 1767 C C . SER A 1 228 ? -6.425 -0.514 16.295 1.00 97.12 228 SER A C 1
ATOM 1769 O O . SER A 1 228 ? -5.592 -0.511 17.205 1.00 97.12 228 SER A O 1
ATOM 1771 N N . ILE A 1 229 ? -6.095 -0.247 15.025 1.00 97.88 229 ILE A N 1
ATOM 1772 C CA . ILE A 1 229 ? -4.718 0.059 14.603 1.00 97.88 229 ILE A CA 1
ATOM 1773 C C . ILE A 1 229 ? -4.284 1.421 15.136 1.00 97.88 229 ILE A C 1
ATOM 1775 O O . ILE A 1 229 ? -3.232 1.516 15.761 1.00 97.88 229 ILE A O 1
ATOM 1779 N N . VAL A 1 230 ? -5.101 2.461 14.930 1.00 98.06 230 VAL A N 1
ATOM 1780 C CA . VAL A 1 230 ? -4.829 3.831 15.398 1.00 98.06 230 VAL A CA 1
ATOM 1781 C C . VAL A 1 230 ? -4.472 3.836 16.877 1.00 98.06 230 VAL A C 1
ATOM 1783 O O . VAL A 1 230 ? -3.461 4.414 17.263 1.00 98.06 230 VAL A O 1
ATOM 1786 N N . ARG A 1 231 ? -5.264 3.147 17.702 1.00 96.94 231 ARG A N 1
ATOM 1787 C CA . ARG A 1 231 ? -5.019 3.048 19.138 1.00 96.94 231 ARG A CA 1
ATOM 1788 C C . ARG A 1 231 ? -3.672 2.395 19.449 1.00 96.94 231 ARG A C 1
ATOM 1790 O O . ARG A 1 231 ? -2.920 2.942 20.244 1.00 96.94 231 ARG A O 1
ATOM 1797 N N . GLU A 1 232 ? -3.363 1.260 18.826 1.00 98.06 232 GLU A N 1
ATOM 1798 C CA . GLU A 1 232 ? -2.093 0.556 19.051 1.00 98.06 232 GLU A CA 1
ATOM 1799 C C . GLU A 1 232 ? -0.882 1.424 18.655 1.00 98.06 232 GLU A C 1
ATOM 1801 O O . GLU A 1 232 ? 0.137 1.445 19.349 1.00 98.06 232 GLU A O 1
ATOM 1806 N N . VAL A 1 233 ? -0.992 2.168 17.551 1.00 98.50 233 VAL A N 1
ATOM 1807 C CA . VAL A 1 233 ? 0.066 3.069 17.073 1.00 98.50 233 VAL A CA 1
ATOM 1808 C C . VAL A 1 233 ? 0.235 4.260 18.023 1.00 98.50 233 VAL A C 1
ATOM 1810 O O . VAL A 1 233 ? 1.355 4.556 18.438 1.00 98.50 233 VAL A O 1
ATOM 1813 N N . GLU A 1 234 ? -0.857 4.904 18.437 1.00 98.31 234 GLU A N 1
ATOM 1814 C CA . GLU A 1 234 ? -0.803 6.029 19.377 1.00 98.31 234 GLU A CA 1
ATOM 1815 C C . GLU A 1 234 ? -0.265 5.625 20.757 1.00 98.31 234 GLU A C 1
ATOM 1817 O O . GLU A 1 234 ? 0.548 6.348 21.330 1.00 98.31 234 GLU A O 1
ATOM 1822 N N . GLU A 1 235 ? -0.640 4.447 21.264 1.00 97.88 235 GLU A N 1
ATOM 1823 C CA . GLU A 1 235 ? -0.108 3.891 22.518 1.00 97.88 235 GLU A CA 1
ATOM 1824 C C . GLU A 1 235 ? 1.390 3.549 22.420 1.00 97.88 235 GLU A C 1
ATOM 1826 O O . GLU A 1 235 ? 2.094 3.560 23.429 1.00 97.88 235 GLU A O 1
ATOM 1831 N N . THR A 1 236 ? 1.904 3.281 21.216 1.00 98.25 236 THR A N 1
ATOM 1832 C CA . THR A 1 236 ? 3.329 2.988 20.998 1.00 98.25 236 THR A CA 1
ATOM 1833 C C . THR A 1 236 ? 4.205 4.243 21.052 1.00 98.25 236 THR A C 1
ATOM 1835 O O . THR A 1 236 ? 5.379 4.162 21.415 1.00 98.25 236 THR A O 1
ATOM 1838 N N . SER A 1 237 ? 3.691 5.409 20.659 1.00 97.50 237 SER A N 1
ATOM 1839 C CA . SER A 1 237 ? 4.480 6.651 20.601 1.00 97.50 237 SER A CA 1
ATOM 1840 C C . SER A 1 237 ? 3.677 7.874 21.052 1.00 97.50 237 SER A C 1
ATOM 1842 O O . SER A 1 237 ? 3.546 8.836 20.288 1.00 97.50 237 SER A O 1
ATOM 1844 N N . PRO A 1 238 ? 3.158 7.873 22.293 1.00 98.06 238 PRO A N 1
ATOM 1845 C CA . PRO A 1 238 ? 2.206 8.878 22.761 1.00 98.06 238 PRO A CA 1
ATOM 1846 C C . PRO A 1 238 ? 2.751 10.308 22.658 1.00 98.06 238 PRO A C 1
ATOM 1848 O O . PRO A 1 238 ? 2.012 11.211 22.272 1.00 98.06 238 PRO A O 1
ATOM 1851 N N . ASP A 1 239 ? 4.044 10.512 22.919 1.00 98.25 239 ASP A N 1
ATOM 1852 C CA . ASP A 1 239 ? 4.685 11.833 22.911 1.00 98.25 239 ASP A CA 1
ATOM 1853 C C . ASP A 1 239 ? 4.586 12.537 21.543 1.00 98.25 239 ASP A C 1
ATOM 1855 O O . ASP A 1 239 ? 4.361 13.750 21.472 1.00 98.25 239 ASP A O 1
ATOM 1859 N N . CYS A 1 240 ? 4.691 11.784 20.439 1.00 98.06 240 CYS A N 1
ATOM 1860 C CA . CYS A 1 240 ? 4.567 12.347 19.092 1.00 98.06 240 CYS A CA 1
ATOM 1861 C C . CYS A 1 240 ? 3.146 12.872 18.858 1.00 98.06 240 CYS A C 1
ATOM 1863 O O . CYS A 1 240 ? 2.952 14.022 18.463 1.00 98.06 240 CYS A O 1
ATOM 1865 N N . PHE A 1 241 ? 2.140 12.054 19.171 1.00 98.38 241 PHE A N 1
ATOM 1866 C CA . PHE A 1 241 ? 0.738 12.406 18.957 1.00 98.38 241 PHE A CA 1
ATOM 1867 C C . PHE A 1 241 ? 0.270 13.527 19.886 1.00 98.38 241 PHE A C 1
ATOM 1869 O O . PHE A 1 241 ? -0.454 14.413 19.440 1.00 98.38 241 PHE A O 1
ATOM 1876 N N . GLN A 1 242 ? 0.741 13.555 21.137 1.00 97.69 242 GLN A N 1
ATOM 1877 C CA . GLN A 1 242 ? 0.477 14.662 22.062 1.00 97.69 242 GLN A CA 1
ATOM 1878 C C . GLN A 1 242 ? 1.006 15.995 21.524 1.00 97.69 242 GLN A C 1
ATOM 1880 O O . GLN A 1 242 ? 0.335 17.019 21.648 1.00 97.69 242 GLN A O 1
ATOM 1885 N N . THR A 1 243 ? 2.168 15.980 20.865 1.00 97.81 243 THR A N 1
ATOM 1886 C CA . THR A 1 243 ? 2.749 17.178 20.239 1.00 97.81 243 THR A CA 1
ATOM 1887 C C . THR A 1 243 ? 1.868 17.723 19.108 1.00 97.81 243 THR A C 1
ATOM 1889 O O . THR A 1 243 ? 1.810 18.935 18.903 1.00 97.81 243 THR A O 1
ATOM 1892 N N . CYS A 1 244 ? 1.137 16.858 18.399 1.00 97.38 244 CYS A N 1
ATOM 1893 C CA . CYS A 1 244 ? 0.203 17.275 17.351 1.00 97.38 244 CYS A CA 1
ATOM 1894 C C . CYS A 1 244 ? -1.085 17.929 17.885 1.00 97.38 244 CYS A C 1
ATOM 1896 O O . CYS A 1 244 ? -1.816 18.543 17.104 1.00 97.38 244 CYS A O 1
ATOM 1898 N N . GLY A 1 245 ? -1.368 17.826 19.188 1.00 96.25 245 GLY A N 1
ATOM 1899 C CA . GLY A 1 245 ? -2.602 18.317 19.799 1.00 96.25 245 GLY A CA 1
ATOM 1900 C C . GLY A 1 245 ? -3.771 17.331 19.656 1.00 96.25 245 GLY A C 1
ATOM 1901 O O . GLY A 1 245 ? -3.558 16.118 19.668 1.00 96.25 245 GLY A O 1
ATOM 1902 N N . PRO A 1 246 ? -5.027 17.814 19.569 1.00 96.75 246 PRO A N 1
ATOM 1903 C CA . PRO A 1 246 ? -6.192 16.947 19.398 1.00 96.75 246 PRO A CA 1
ATOM 1904 C C . PRO A 1 246 ? -6.060 16.036 18.171 1.00 96.75 246 PRO A C 1
ATOM 1906 O O . PRO A 1 246 ? -5.576 16.472 17.124 1.00 96.75 246 PRO A O 1
ATOM 1909 N N . ARG A 1 247 ? -6.530 14.784 18.285 1.00 96.62 247 ARG A N 1
ATOM 1910 C CA . ARG A 1 247 ? -6.435 13.797 17.199 1.00 96.62 247 ARG A CA 1
ATOM 1911 C C . ARG A 1 247 ? -7.053 14.350 15.913 1.00 96.62 247 ARG A C 1
ATOM 1913 O O . ARG A 1 247 ? -8.246 14.639 15.857 1.00 96.62 247 ARG A O 1
ATOM 1920 N N . ASN A 1 248 ? -6.232 14.434 14.870 1.00 97.19 248 ASN A N 1
ATOM 1921 C CA . ASN A 1 248 ? -6.645 14.805 13.525 1.00 97.19 248 ASN A CA 1
ATOM 1922 C C . ASN A 1 248 ? -5.928 13.914 12.504 1.00 97.19 248 ASN A C 1
ATOM 1924 O O . ASN A 1 248 ? -4.842 14.254 12.033 1.00 97.19 248 ASN A O 1
ATOM 1928 N N . GLU A 1 249 ? -6.568 12.800 12.143 1.00 96.00 249 GLU A N 1
ATOM 1929 C CA . GLU A 1 249 ? -6.041 11.764 11.236 1.00 96.00 249 GLU A CA 1
ATOM 1930 C C . GLU A 1 249 ? -5.809 12.250 9.793 1.00 96.00 249 GLU A C 1
ATOM 1932 O O . GLU A 1 249 ? -5.246 11.529 8.978 1.00 96.00 249 GLU A O 1
ATOM 1937 N N . THR A 1 250 ? -6.224 13.479 9.471 1.00 95.81 250 THR A N 1
ATOM 1938 C CA . THR A 1 250 ? -5.968 14.120 8.169 1.00 95.81 250 THR A CA 1
ATOM 1939 C C . THR A 1 250 ? -4.817 15.122 8.207 1.00 95.81 250 THR A C 1
ATOM 1941 O O . THR A 1 250 ? -4.384 15.612 7.165 1.00 95.81 250 THR A O 1
ATOM 1944 N N . SER A 1 251 ? -4.303 15.447 9.396 1.00 96.88 251 SER A N 1
ATOM 1945 C CA . SER A 1 251 ? -3.211 16.404 9.545 1.00 96.88 251 SER A CA 1
ATOM 1946 C C . SER A 1 251 ? -1.864 15.784 9.179 1.00 96.88 251 SER A C 1
ATOM 1948 O O . SER A 1 251 ? -1.572 14.637 9.516 1.00 96.88 251 SER A O 1
ATOM 1950 N N . SER A 1 252 ? -0.990 16.582 8.562 1.00 96.12 252 SER A N 1
ATOM 1951 C CA . SER A 1 252 ? 0.381 16.160 8.260 1.00 96.12 252 SER A CA 1
ATOM 1952 C C . SER A 1 252 ? 1.157 15.756 9.516 1.00 96.12 252 SER A C 1
ATOM 1954 O O . SER A 1 252 ? 1.946 14.819 9.453 1.00 96.12 252 SER A O 1
ATOM 1956 N N . CYS A 1 253 ? 0.915 16.413 10.658 1.00 97.75 253 CYS A N 1
ATOM 1957 C CA . CYS A 1 253 ? 1.544 16.067 11.933 1.00 97.75 253 CYS A CA 1
ATOM 1958 C C . CYS A 1 253 ? 1.167 14.651 12.376 1.00 97.75 253 CYS A C 1
ATOM 1960 O O . CYS A 1 253 ? 2.050 13.817 12.571 1.00 97.75 253 CYS A O 1
ATOM 1962 N N . TRP A 1 254 ? -0.135 14.359 12.466 1.00 98.31 254 TRP A N 1
ATOM 1963 C CA . TRP A 1 254 ? -0.613 13.057 12.924 1.00 98.31 254 TRP A CA 1
ATOM 1964 C C . TRP A 1 254 ? -0.179 11.934 11.977 1.00 98.31 254 TRP A C 1
ATOM 1966 O O . TRP A 1 254 ? 0.338 10.921 12.437 1.00 98.31 254 TRP A O 1
ATOM 1976 N N . ILE A 1 255 ? -0.302 12.138 10.658 1.00 98.38 255 ILE A N 1
ATOM 1977 C CA . ILE A 1 255 ? 0.119 11.148 9.650 1.00 98.38 255 ILE A CA 1
ATOM 1978 C C . ILE A 1 255 ? 1.627 10.891 9.751 1.00 98.38 255 ILE A C 1
ATOM 1980 O O . ILE A 1 255 ? 2.066 9.745 9.679 1.00 98.38 255 ILE A O 1
ATOM 1984 N N . SER A 1 256 ? 2.424 11.936 9.998 1.00 97.81 256 SER A N 1
ATOM 1985 C CA . SER A 1 256 ? 3.863 11.775 10.215 1.00 97.81 256 SER A CA 1
ATOM 1986 C C . SER A 1 256 ? 4.173 10.954 11.464 1.00 97.81 256 SER A C 1
ATOM 1988 O O . SER A 1 256 ? 5.028 10.077 11.401 1.00 97.81 256 SER A O 1
ATOM 1990 N N . CYS A 1 257 ? 3.476 11.197 12.578 1.00 98.44 257 CYS A N 1
ATOM 1991 C CA . CYS A 1 257 ? 3.621 10.375 13.779 1.00 98.44 257 CYS A CA 1
ATOM 1992 C C . CYS A 1 257 ? 3.215 8.922 13.518 1.00 98.44 257 CYS A C 1
ATOM 1994 O O . CYS A 1 257 ? 3.950 8.012 13.883 1.00 98.44 257 CYS A O 1
ATOM 1996 N N . PHE A 1 258 ? 2.096 8.696 12.826 1.00 98.62 258 PHE A N 1
ATOM 1997 C CA . PHE A 1 258 ? 1.628 7.356 12.485 1.00 98.62 258 PHE A CA 1
ATOM 1998 C C . PHE A 1 258 ? 2.684 6.556 11.717 1.00 98.62 258 PHE A C 1
ATOM 2000 O O . PHE A 1 258 ? 3.065 5.463 12.140 1.00 98.62 258 PHE A O 1
ATOM 2007 N N . PHE A 1 259 ? 3.213 7.107 10.623 1.00 98.38 259 PHE A N 1
ATOM 2008 C CA . PHE A 1 259 ? 4.193 6.391 9.809 1.00 98.38 259 PHE A CA 1
ATOM 2009 C C . PHE A 1 259 ? 5.585 6.329 10.432 1.00 98.38 259 PHE A C 1
ATOM 2011 O O . PHE A 1 259 ? 6.261 5.316 10.262 1.00 98.38 259 PHE A O 1
ATOM 2018 N N . ASP A 1 260 ? 6.008 7.325 11.208 1.00 98.12 260 ASP A N 1
ATOM 2019 C CA . ASP A 1 260 ? 7.252 7.221 11.977 1.00 98.12 260 ASP A CA 1
ATOM 2020 C C . ASP A 1 260 ? 7.182 6.113 13.020 1.00 98.12 260 ASP A C 1
ATOM 2022 O O . ASP A 1 260 ? 8.163 5.405 13.234 1.00 98.12 260 ASP A O 1
ATOM 2026 N N . THR A 1 261 ? 6.026 5.925 13.647 1.00 98.56 261 THR A N 1
ATOM 2027 C CA . THR A 1 261 ? 5.830 4.848 14.609 1.00 98.56 261 THR A CA 1
ATOM 2028 C C . THR A 1 261 ? 5.772 3.486 13.914 1.00 98.56 261 THR A C 1
ATOM 2030 O O . THR A 1 261 ? 6.453 2.554 14.341 1.00 98.56 261 THR A O 1
ATOM 2033 N N . VAL A 1 262 ? 5.018 3.348 12.817 1.00 98.50 262 VAL A N 1
ATOM 2034 C CA . VAL A 1 262 ? 4.841 2.062 12.110 1.00 98.50 262 VAL A CA 1
ATOM 2035 C C . VAL A 1 262 ? 6.091 1.647 11.318 1.00 98.50 262 VAL A C 1
ATOM 2037 O O . VAL A 1 262 ? 6.535 0.494 11.389 1.00 98.50 262 VAL A O 1
ATOM 2040 N N . LEU A 1 263 ? 6.680 2.576 10.563 1.00 98.31 263 LEU A N 1
ATOM 2041 C CA . LEU A 1 263 ? 7.798 2.322 9.647 1.00 98.31 263 LEU A CA 1
ATOM 2042 C C . LEU A 1 263 ? 9.156 2.726 10.231 1.00 98.31 263 LEU A C 1
ATOM 2044 O O . LEU A 1 263 ? 10.170 2.137 9.857 1.00 98.31 263 LEU A O 1
ATOM 2048 N N . GLY A 1 264 ? 9.192 3.642 11.195 1.00 98.06 264 GLY A N 1
ATOM 2049 C CA . GLY A 1 264 ? 10.416 4.225 11.749 1.00 98.06 264 GLY A CA 1
ATOM 2050 C C . GLY A 1 264 ? 10.699 5.608 11.143 1.00 98.06 264 GLY A C 1
ATOM 2051 O O . GLY A 1 264 ? 10.414 5.827 9.967 1.00 98.06 264 GLY A O 1
ATOM 2052 N N . PRO A 1 265 ? 11.320 6.544 11.883 1.00 96.69 265 PRO A N 1
ATOM 2053 C CA . PRO A 1 265 ? 11.559 7.911 11.404 1.00 96.69 265 PRO A CA 1
ATOM 2054 C C . PRO A 1 265 ? 12.483 7.982 10.176 1.00 96.69 265 PRO A C 1
ATOM 2056 O O . PRO A 1 265 ? 12.345 8.872 9.337 1.00 96.69 265 PRO A O 1
ATOM 2059 N N . SER A 1 266 ? 13.401 7.022 10.015 1.00 96.19 266 SER A N 1
ATOM 2060 C CA . SER A 1 266 ? 14.252 6.913 8.820 1.00 96.19 266 SER A CA 1
ATOM 2061 C C . SER A 1 266 ? 13.459 6.621 7.540 1.00 96.19 266 SER A C 1
ATOM 2063 O O . SER A 1 266 ? 13.923 6.949 6.448 1.00 96.19 266 SER A O 1
ATOM 2065 N N . ALA A 1 267 ? 12.246 6.072 7.652 1.00 96.19 267 ALA A N 1
ATOM 2066 C CA . ALA A 1 267 ? 11.387 5.781 6.509 1.00 96.19 267 ALA A CA 1
ATOM 2067 C C . ALA A 1 267 ? 10.821 7.047 5.844 1.00 96.19 267 ALA A C 1
ATOM 2069 O O . ALA A 1 267 ? 10.188 6.939 4.800 1.00 96.19 267 ALA A O 1
ATOM 2070 N N . ARG A 1 268 ? 11.042 8.244 6.415 1.00 94.31 268 ARG A N 1
ATOM 2071 C CA . ARG A 1 268 ? 10.674 9.530 5.795 1.00 94.31 268 ARG A CA 1
ATOM 2072 C C . ARG A 1 268 ? 11.505 9.874 4.563 1.00 94.31 268 ARG A C 1
ATOM 2074 O O . ARG A 1 268 ? 11.081 10.695 3.760 1.00 94.31 268 ARG A O 1
ATOM 2081 N N . ASN A 1 269 ? 12.722 9.347 4.472 1.00 93.06 269 ASN A N 1
ATOM 2082 C CA . ASN A 1 269 ? 13.717 9.807 3.501 1.00 93.06 269 ASN A CA 1
ATOM 2083 C C . ASN A 1 269 ? 14.662 8.699 3.010 1.00 93.06 269 ASN A C 1
ATOM 2085 O O . ASN A 1 269 ? 15.651 8.981 2.333 1.00 93.06 269 ASN A O 1
ATOM 2089 N N . SER A 1 270 ? 14.376 7.448 3.365 1.00 91.50 270 SER A N 1
ATOM 2090 C CA . SER A 1 270 ? 15.143 6.276 2.958 1.00 91.50 270 SER A CA 1
ATOM 2091 C C . SER A 1 270 ? 14.247 5.042 2.908 1.00 91.50 270 SER A C 1
ATOM 2093 O O . SER A 1 270 ? 13.129 5.047 3.424 1.00 91.50 270 SER A O 1
ATOM 2095 N N . THR A 1 271 ? 14.760 3.957 2.337 1.00 91.62 271 THR A N 1
ATOM 2096 C CA . THR A 1 271 ? 14.085 2.652 2.287 1.00 91.62 271 THR A CA 1
ATOM 2097 C C . THR A 1 271 ? 14.286 1.809 3.558 1.00 91.62 271 THR A C 1
ATOM 2099 O O . THR A 1 271 ? 13.998 0.610 3.580 1.00 91.62 271 THR A O 1
ATOM 2102 N N . VAL A 1 272 ? 14.817 2.415 4.628 1.00 93.19 272 VAL A N 1
ATOM 2103 C CA . VAL A 1 272 ? 15.095 1.748 5.904 1.00 93.19 272 VAL A CA 1
ATOM 2104 C C . VAL A 1 272 ? 13.833 1.703 6.762 1.00 93.19 272 VAL A C 1
ATOM 2106 O O . VAL A 1 272 ? 13.284 2.741 7.129 1.00 93.19 272 VAL A O 1
ATOM 2109 N N . VAL A 1 273 ? 13.420 0.491 7.141 1.00 95.56 273 VAL A N 1
ATOM 2110 C CA . VAL A 1 273 ? 12.215 0.230 7.939 1.00 95.56 273 VAL A CA 1
ATOM 2111 C C . VAL A 1 273 ? 12.600 -0.365 9.299 1.00 95.56 273 VAL A C 1
ATOM 2113 O O . VAL A 1 273 ? 13.202 -1.434 9.358 1.00 95.56 273 VAL A O 1
ATOM 2116 N N . GLN A 1 274 ? 12.269 0.329 10.393 1.00 93.69 274 GLN A N 1
ATOM 2117 C CA . GLN A 1 274 ? 12.677 -0.007 11.775 1.00 93.69 274 GLN A CA 1
ATOM 2118 C C . GLN A 1 274 ? 11.582 0.215 12.843 1.00 93.69 274 GLN A C 1
ATOM 2120 O O . GLN A 1 274 ? 11.826 -0.059 14.014 1.00 93.69 274 GLN A O 1
ATOM 2125 N N . GLY A 1 275 ? 10.400 0.722 12.468 1.00 96.81 275 GLY A N 1
ATOM 2126 C CA . GLY A 1 275 ? 9.288 1.003 13.394 1.00 96.81 275 GLY A CA 1
ATOM 2127 C C . GLY A 1 275 ? 8.636 -0.248 14.002 1.00 96.81 275 GLY A C 1
ATOM 2128 O O . GLY A 1 275 ? 9.192 -1.344 13.934 1.00 96.81 275 GLY A O 1
ATOM 2129 N N . MET A 1 276 ? 7.429 -0.098 14.556 1.00 97.81 276 MET A N 1
ATOM 2130 C CA . MET A 1 276 ? 6.649 -1.135 15.259 1.00 97.81 276 MET A CA 1
ATOM 2131 C C . MET A 1 276 ? 6.832 -2.558 14.716 1.00 97.81 276 MET A C 1
ATOM 2133 O O . MET A 1 276 ? 6.641 -2.760 13.520 1.00 97.81 276 MET A O 1
ATOM 2137 N N . PRO A 1 277 ? 7.102 -3.574 15.549 1.00 97.44 277 PRO A N 1
ATOM 2138 C CA . PRO A 1 277 ? 7.128 -4.965 15.097 1.00 97.44 277 PRO A CA 1
ATOM 2139 C C . PRO A 1 277 ? 5.854 -5.346 14.319 1.00 97.44 277 PRO A C 1
ATOM 2141 O O . PRO A 1 277 ? 4.746 -4.966 14.704 1.00 97.44 277 PRO A O 1
ATOM 2144 N N . MET A 1 278 ? 6.011 -6.032 13.179 1.00 95.88 278 MET A N 1
ATOM 2145 C CA . MET A 1 278 ? 4.896 -6.276 12.251 1.00 95.88 278 MET A CA 1
ATOM 2146 C C . MET A 1 278 ? 3.823 -7.192 12.854 1.00 95.88 278 MET A C 1
ATOM 2148 O O . MET A 1 278 ? 2.641 -7.014 12.579 1.00 95.88 278 MET A O 1
ATOM 2152 N N . ASP A 1 279 ? 4.217 -8.118 13.726 1.00 97.00 279 ASP A N 1
ATOM 2153 C CA . ASP A 1 279 ? 3.316 -8.945 14.529 1.00 97.00 279 ASP A CA 1
ATOM 2154 C C . ASP A 1 279 ? 2.351 -8.089 15.358 1.00 97.00 279 ASP A C 1
ATOM 2156 O O . ASP A 1 279 ? 1.157 -8.366 15.369 1.00 97.00 279 ASP A O 1
ATOM 2160 N N . ARG A 1 280 ? 2.809 -6.985 15.962 1.00 97.50 280 ARG A N 1
ATOM 2161 C CA . ARG A 1 280 ? 1.919 -6.080 16.711 1.00 97.50 280 ARG A CA 1
ATOM 2162 C C . ARG A 1 280 ? 0.882 -5.398 15.821 1.00 97.50 280 ARG A C 1
ATOM 2164 O O . ARG A 1 280 ? -0.271 -5.271 16.225 1.00 97.50 280 ARG A O 1
ATOM 2171 N N . VAL A 1 281 ? 1.277 -4.977 14.618 1.00 97.62 281 VAL A N 1
ATOM 2172 C CA . VAL A 1 281 ? 0.363 -4.353 13.642 1.00 97.62 281 VAL A CA 1
ATOM 2173 C C . VAL A 1 281 ? -0.649 -5.380 13.116 1.00 97.62 281 VAL A C 1
ATOM 2175 O O . VAL A 1 281 ? -1.835 -5.089 12.996 1.00 97.62 281 VAL A O 1
ATOM 2178 N N . VAL A 1 282 ? -0.206 -6.613 12.858 1.00 97.81 282 VAL A N 1
ATOM 2179 C CA . VAL A 1 282 ? -1.082 -7.723 12.452 1.00 97.81 282 VAL A CA 1
ATOM 2180 C C . VAL A 1 282 ? -2.069 -8.095 13.555 1.00 97.81 282 VAL A C 1
ATOM 2182 O O . VAL A 1 282 ? -3.241 -8.339 13.272 1.00 97.81 282 VAL A O 1
ATOM 2185 N N . GLU A 1 283 ? -1.630 -8.146 14.809 1.00 97.12 283 GLU A N 1
ATOM 2186 C CA . GLU A 1 283 ? -2.517 -8.479 15.920 1.00 97.12 283 GLU A CA 1
ATOM 2187 C C . GLU A 1 283 ? -3.536 -7.363 16.189 1.00 97.12 283 GLU A C 1
ATOM 2189 O O . GLU A 1 283 ? -4.697 -7.670 16.453 1.00 97.12 283 GLU A O 1
ATOM 2194 N N . SER A 1 284 ? -3.180 -6.079 16.041 1.00 96.75 284 SER A N 1
ATOM 2195 C CA . SER A 1 284 ? -4.162 -4.987 16.142 1.00 96.75 284 SER A CA 1
ATOM 2196 C C . SER A 1 284 ? -5.173 -4.989 14.988 1.00 96.75 284 SER A C 1
ATOM 2198 O O . SER A 1 284 ? -6.355 -4.740 15.233 1.00 96.75 284 SER A O 1
ATOM 2200 N N . TRP A 1 285 ? -4.759 -5.358 13.770 1.00 96.50 285 TRP A N 1
ATOM 2201 C CA . TRP A 1 285 ? -5.650 -5.614 12.629 1.00 96.50 285 TRP A CA 1
ATOM 2202 C C . TRP A 1 285 ? -6.632 -6.757 12.920 1.00 96.50 285 TRP A C 1
ATOM 2204 O O . TRP A 1 285 ? -7.849 -6.587 12.852 1.00 96.50 285 TRP A O 1
ATOM 2214 N N . LYS A 1 286 ? -6.117 -7.927 13.316 1.00 96.88 286 LYS A N 1
ATOM 2215 C CA . LYS A 1 286 ? -6.933 -9.121 13.594 1.00 96.88 286 LYS A CA 1
ATOM 2216 C C . LYS A 1 286 ? -7.861 -8.950 14.790 1.00 96.88 286 LYS A C 1
ATOM 2218 O O . LYS A 1 286 ? -8.929 -9.563 14.805 1.00 96.88 286 LYS A O 1
ATOM 2223 N N . ARG A 1 287 ? -7.478 -8.127 15.773 1.00 96.69 287 ARG A N 1
ATOM 2224 C CA . ARG A 1 287 ? -8.274 -7.843 16.975 1.00 96.69 287 ARG A CA 1
ATOM 2225 C C . ARG A 1 287 ? -9.694 -7.410 16.625 1.00 96.69 287 ARG A C 1
ATOM 2227 O O . ARG A 1 287 ? -10.615 -7.808 17.328 1.00 96.69 287 ARG A O 1
ATOM 2234 N N . ALA A 1 288 ? -9.881 -6.690 15.517 1.00 96.81 288 ALA A N 1
ATOM 2235 C CA . ALA A 1 288 ? -11.193 -6.267 15.035 1.00 96.81 288 ALA A CA 1
ATOM 2236 C C . ALA A 1 288 ? -12.182 -7.432 14.839 1.00 96.81 288 ALA A C 1
ATOM 2238 O O . ALA A 1 288 ? -13.377 -7.249 15.032 1.00 96.81 288 ALA A O 1
ATOM 2239 N N . PHE A 1 289 ? -11.699 -8.640 14.542 1.00 96.31 289 PHE A N 1
ATOM 2240 C CA . PHE A 1 289 ? -12.527 -9.834 14.328 1.00 96.31 289 PHE A CA 1
ATOM 2241 C C . PHE A 1 289 ? -12.667 -10.720 15.576 1.00 96.31 289 PHE A C 1
ATOM 2243 O O . PHE A 1 289 ? -13.202 -11.827 15.507 1.00 96.31 289 PHE A O 1
ATOM 2250 N N . HIS A 1 290 ? -12.154 -10.292 16.730 1.00 95.56 290 HIS A N 1
ATOM 2251 C CA . HIS A 1 290 ? -12.410 -10.975 17.996 1.00 95.56 290 HIS A CA 1
ATOM 2252 C C . HIS A 1 290 ? -13.816 -10.665 18.530 1.00 95.56 290 HIS A C 1
ATOM 2254 O O . HIS A 1 290 ? -14.442 -9.694 18.117 1.00 95.56 290 HIS A O 1
ATOM 2260 N N . PRO A 1 291 ? -14.326 -11.447 19.500 1.00 94.75 291 PRO A N 1
ATOM 2261 C CA . PRO A 1 291 ? -15.534 -11.064 20.222 1.00 94.75 291 PRO A CA 1
ATOM 2262 C C . PRO A 1 291 ? -15.393 -9.672 20.857 1.00 94.75 291 PRO A C 1
ATOM 2264 O O . PRO A 1 291 ? -14.334 -9.365 21.412 1.00 94.75 291 PRO A O 1
ATOM 2267 N N . VAL A 1 292 ? -16.471 -8.879 20.887 1.00 95.62 292 VAL A N 1
ATOM 2268 C CA . VAL A 1 292 ? -16.484 -7.509 21.453 1.00 95.62 292 VAL A CA 1
ATOM 2269 C C . VAL A 1 292 ? -15.919 -7.460 22.877 1.00 95.62 292 VAL A C 1
ATOM 2271 O O . VAL A 1 292 ? -15.086 -6.618 23.203 1.00 95.62 292 VAL A O 1
ATOM 2274 N N . ARG A 1 293 ? -16.255 -8.450 23.716 1.00 94.81 293 ARG A N 1
ATOM 2275 C CA . ARG A 1 293 ? -15.721 -8.596 25.088 1.00 94.81 293 ARG A CA 1
ATOM 2276 C C . ARG A 1 293 ? -14.193 -8.747 25.180 1.00 94.81 293 ARG A C 1
ATOM 2278 O O . ARG A 1 293 ? -13.636 -8.648 26.266 1.00 94.81 293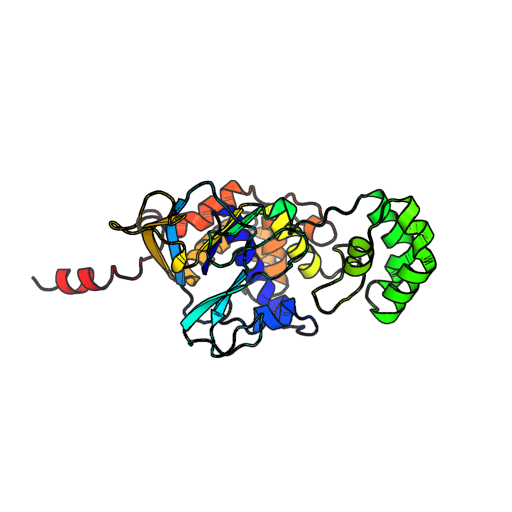 ARG A O 1
ATOM 2285 N N . ARG A 1 294 ? -13.519 -9.049 24.067 1.00 94.38 294 ARG A N 1
ATOM 2286 C CA . ARG A 1 294 ? -12.055 -9.147 23.936 1.00 94.38 294 ARG A CA 1
ATOM 2287 C C . ARG A 1 294 ? -11.464 -7.982 23.131 1.00 94.38 294 ARG A C 1
ATOM 2289 O O . ARG A 1 294 ? -10.322 -8.069 22.694 1.00 94.38 294 ARG A O 1
ATOM 2296 N N . GLY A 1 295 ? -12.229 -6.906 22.944 1.00 93.06 295 GLY A N 1
ATOM 2297 C CA . GLY A 1 295 ? -11.799 -5.705 22.231 1.00 93.06 295 GLY A CA 1
ATOM 2298 C C . GLY A 1 295 ? -11.956 -5.771 20.713 1.00 93.06 295 GLY A C 1
ATOM 2299 O O . GLY A 1 295 ? -11.331 -4.963 20.032 1.00 93.06 295 GLY A O 1
ATOM 2300 N N . GLY A 1 296 ? -12.737 -6.720 20.187 1.00 96.12 296 GLY A N 1
ATOM 2301 C CA . GLY A 1 296 ? -13.094 -6.731 18.770 1.00 96.12 296 GLY A CA 1
ATOM 2302 C C . GLY A 1 296 ? -14.316 -5.881 18.436 1.00 96.12 296 GLY A C 1
ATOM 2303 O O . GLY A 1 296 ? -14.902 -5.231 19.304 1.00 96.12 296 GLY A O 1
ATOM 2304 N N . CYS A 1 297 ? -14.667 -5.868 17.157 1.00 97.00 297 CYS A N 1
ATOM 2305 C CA . CYS A 1 297 ? -15.736 -5.056 16.596 1.00 97.00 297 CYS A CA 1
ATOM 2306 C C . CYS A 1 297 ? -17.071 -5.802 16.586 1.00 97.00 297 CYS A C 1
ATOM 2308 O O . CYS A 1 297 ? -17.111 -7.033 16.591 1.00 97.00 297 CYS A O 1
ATOM 2310 N N . GLN A 1 298 ? -18.166 -5.041 16.554 1.00 95.94 298 GLN A N 1
ATOM 2311 C CA . GLN A 1 298 ? -19.494 -5.592 16.294 1.00 95.94 298 GLN A CA 1
ATOM 2312 C C . GLN A 1 298 ? -19.519 -6.189 14.882 1.00 95.94 298 GLN A C 1
ATOM 2314 O O . GLN A 1 298 ? -19.066 -5.530 13.939 1.00 95.94 298 GLN A O 1
ATOM 2319 N N . GLN A 1 299 ? -20.015 -7.422 14.741 1.00 94.31 299 GLN A N 1
ATOM 2320 C CA . GLN A 1 299 ? -20.167 -8.033 13.423 1.00 94.31 299 GLN A CA 1
ATOM 2321 C C . GLN A 1 299 ? -21.458 -7.550 12.768 1.00 94.31 299 GLN A C 1
ATOM 2323 O O . GLN A 1 299 ? -22.491 -7.394 13.421 1.00 94.31 299 GLN A O 1
ATOM 2328 N N . LEU A 1 300 ? -21.384 -7.313 11.464 1.00 91.25 300 LEU A N 1
ATOM 2329 C CA . LEU A 1 300 ? -22.545 -7.013 10.639 1.00 91.25 300 LEU A CA 1
ATOM 2330 C C . LEU A 1 300 ? -23.330 -8.307 10.395 1.00 91.25 300 LEU A C 1
ATOM 2332 O O . LEU A 1 300 ? -22.768 -9.275 9.887 1.00 91.25 300 LEU A O 1
ATOM 2336 N N . GLY A 1 301 ? -24.611 -8.308 10.769 1.00 74.81 301 GLY A N 1
ATOM 2337 C CA . GLY A 1 301 ? -25.489 -9.487 10.742 1.00 74.81 301 GLY A CA 1
ATOM 2338 C C . GLY A 1 301 ? -25.890 -10.019 12.125 1.00 74.81 301 GLY A C 1
ATOM 2339 O O . GLY A 1 301 ? -26.878 -10.733 12.217 1.00 74.81 301 GLY A O 1
ATOM 2340 N N . ASP A 1 302 ? -25.204 -9.609 13.199 1.00 59.84 302 ASP A N 1
ATOM 2341 C CA . ASP A 1 302 ? -25.561 -9.970 14.586 1.00 59.84 302 ASP A CA 1
ATOM 2342 C C . ASP A 1 302 ? -26.704 -9.096 15.161 1.00 59.84 302 ASP A C 1
ATOM 2344 O O . ASP A 1 302 ? -27.215 -9.365 16.249 1.00 59.84 302 ASP A O 1
ATOM 2348 N N . GLU A 1 303 ? -27.100 -8.022 14.465 1.00 48.62 303 GLU A N 1
ATOM 2349 C CA . GLU A 1 303 ? -28.136 -7.087 14.935 1.00 48.62 303 GLU A CA 1
ATOM 2350 C C . GLU A 1 303 ? -29.552 -7.692 14.884 1.00 48.62 303 GLU A C 1
ATOM 2352 O O . GLU A 1 303 ? -30.367 -7.359 15.745 1.00 48.62 303 GLU A O 1
ATOM 2357 N N . GLU A 1 304 ? -29.829 -8.645 13.980 1.00 42.09 304 GLU A N 1
ATOM 2358 C CA . GLU A 1 304 ? -31.159 -9.275 13.860 1.00 42.09 304 GLU A CA 1
ATOM 2359 C C . GLU A 1 304 ? -31.515 -10.210 15.035 1.00 42.09 304 GLU A C 1
ATOM 2361 O O . GLU A 1 304 ? -32.695 -10.366 15.335 1.00 42.09 304 GLU A O 1
ATOM 2366 N N . GLU A 1 305 ? -30.550 -10.772 15.775 1.00 41.84 305 GLU A N 1
ATOM 2367 C CA . GLU A 1 305 ? -30.857 -11.621 16.949 1.00 41.84 305 GLU A CA 1
ATOM 2368 C C . GLU A 1 305 ? -31.015 -10.828 18.260 1.00 41.84 305 GLU A C 1
ATOM 2370 O O . GLU A 1 305 ? -31.559 -11.338 19.243 1.00 41.84 305 GLU A O 1
ATOM 2375 N N . SER A 1 306 ? -30.558 -9.571 18.311 1.00 40.28 306 SER A N 1
ATOM 2376 C CA . SER A 1 306 ? -30.557 -8.787 19.557 1.00 40.28 306 SER A CA 1
ATOM 2377 C C . SER A 1 306 ? -31.847 -7.996 19.814 1.00 40.28 306 SER A C 1
ATOM 2379 O O . SER A 1 306 ? -32.141 -7.695 20.973 1.00 40.28 306 SER A O 1
ATOM 2381 N N . GLU A 1 307 ? -32.653 -7.720 18.780 1.00 37.97 307 GLU A N 1
ATOM 2382 C CA . GLU A 1 307 ? -33.984 -7.111 18.943 1.00 37.97 307 GLU A CA 1
ATOM 2383 C C . GLU A 1 307 ? -35.084 -8.140 19.270 1.00 37.97 307 GLU A C 1
ATOM 2385 O O . GLU A 1 307 ? -36.037 -7.796 19.970 1.00 37.97 307 GLU A O 1
ATOM 2390 N N . GLU A 1 308 ? -34.937 -9.420 18.895 1.00 38.97 308 GLU A N 1
ATOM 2391 C CA . GLU A 1 308 ? -35.862 -10.484 19.339 1.00 38.97 308 GLU A CA 1
ATOM 2392 C C . GLU A 1 308 ? -35.598 -10.953 20.784 1.00 38.97 308 GLU A C 1
ATOM 2394 O O . GLU A 1 308 ? -36.497 -11.469 21.446 1.00 38.97 308 GLU A O 1
ATOM 2399 N N . ALA A 1 309 ? -34.404 -10.707 21.334 1.00 39.41 309 ALA A N 1
ATOM 2400 C CA . ALA A 1 309 ? -34.059 -11.087 22.709 1.00 39.41 309 ALA A CA 1
ATOM 2401 C C . ALA A 1 309 ? -34.558 -10.101 23.792 1.00 39.41 309 ALA A C 1
ATOM 2403 O O . ALA A 1 309 ? -34.355 -10.346 24.984 1.00 39.41 309 ALA A O 1
ATOM 2404 N N . LEU A 1 310 ? -35.215 -9.001 23.404 1.00 35.38 310 LEU A N 1
ATOM 2405 C CA . LEU A 1 310 ? -35.793 -7.996 24.314 1.00 35.38 310 LEU A CA 1
ATOM 2406 C C . LEU A 1 310 ? -37.332 -7.977 24.313 1.00 35.38 310 LEU A C 1
ATOM 2408 O O . LEU A 1 310 ? -37.938 -7.093 24.922 1.00 35.38 310 LEU A O 1
ATOM 2412 N N . VAL A 1 311 ? -37.964 -8.982 23.695 1.00 38.16 311 VAL A N 1
ATOM 2413 C CA . VAL A 1 311 ? -39.415 -9.212 23.756 1.00 38.16 311 VAL A CA 1
ATOM 2414 C C . VAL A 1 311 ? -39.714 -10.654 24.180 1.00 38.16 311 VAL A C 1
ATOM 2416 O O . VAL A 1 311 ? -40.272 -11.418 23.401 1.00 38.16 311 VAL A O 1
ATOM 2419 N N . ILE A 1 312 ? -39.375 -11.019 25.425 1.00 36.28 312 ILE A N 1
ATOM 2420 C CA . ILE A 1 312 ? -40.127 -11.995 26.247 1.00 36.28 312 ILE A CA 1
ATOM 2421 C C . ILE A 1 312 ? -40.103 -11.536 27.707 1.00 36.28 312 ILE A C 1
ATOM 2423 O O . ILE A 1 312 ? -38.990 -11.343 28.246 1.00 36.28 312 ILE A O 1
#

Radius of gyration: 21.51 Å; chains: 1; bounding box: 68×51×48 Å

Sequence (312 aa):
MDTGNAHGDLFFYLAEFLLPLECADTSSFPNKFDCTNPERRDPNLVVTKVDMEVDSRYTKYSGCNLCNGTDPFTHKNCTIGTYVCDCLNFGGGGNCDATKLGFENVSENFVRQTTPACEQAVEDTCGPYQKSKKHCNLCTLRHSEKFKKVNCTSFDLLGFCPNPFGGGWCSARSQPYECWRENIPRKTGGLWYSQMREGMCNSSSPVGSCGWKVLSTSTVHERCLKNSIVREVEETSPDCFQTCGPRNETSSCWISCFFDTVLGPSARNSTVVQGMPMDRVVESWKRAFHPVRRGGCQQLGDEEESEEALVI

Secondary structure (DSSP, 8-state):
-EEE-HHHHHHHHHGGGGHHHHTT---SHHHHHHHH-HHHH-TT-EEEEEEEEE-S--EEPPEEEE-SSB-TTT--B--TT-EEEE----SS---B-TTS-EEEEHHHHSS----HHHHHHHHHHHGGGTT-HHHHHHHHHHTHHHHHHTT--HHHHHHHS--TTT----STTS-HHHHHHHHHHHHH--EEEE--GGGB--TTPPTTS--EEEEEEEEEEHHHHHHHHHHHHHHHSHHHHHHT-S--TTSHHHHHHHHHHHH-GGGGTSS---SS-HHHHHHHHHHTTS-GGGT-PPBTT-HHHHHHTT--